Protein AF-K1XSP9-F1 (afdb_monomer)

Nearest PDB structures (foldseek):
  6fd2-assembly1_B  TM=7.790E-01  e=6.424E-18  Streptoalloteichus tenebrarius
  9ccb-assembly1_A  TM=8.073E-01  e=5.796E-17  Methanothermobacter marburgensis
  8pty-assembly1_C  TM=6.014E-01  e=4.364E-05  Homo sapiens
  4lda-assembly7_G  TM=7.892E-01  e=1.992E-02  Pseudomonas aeruginosa PAO1
  4lda-assembly8_H  TM=6.531E-01  e=6.438E-03  Pseudomonas aeruginosa PAO1

Mean predicted aligned error: 3.78 Å

Solvent-accessible surface area (backbone atoms only — not comparable to full-atom values): 19283 Å² total; per-residue (Å²): 131,73,54,30,38,39,34,37,40,63,58,49,41,74,81,69,30,67,92,40,84,63,40,74,62,55,57,55,34,65,68,60,50,72,62,35,39,33,46,20,42,31,45,75,72,54,37,47,77,45,64,47,61,30,34,72,40,90,63,35,67,62,52,48,54,54,47,48,70,73,68,57,45,50,30,37,40,37,45,24,41,72,95,30,37,69,56,50,32,54,52,32,43,53,50,38,75,76,40,69,80,41,44,30,32,34,21,42,66,33,30,30,73,40,43,67,58,49,45,72,77,34,58,40,42,31,26,38,34,32,60,46,42,62,44,51,38,44,38,73,75,78,42,91,52,47,86,41,50,24,31,35,34,66,55,94,96,37,84,46,65,23,81,42,71,83,67,73,81,73,60,51,70,78,53,56,73,56,49,64,83,63,50,71,60,83,66,20,42,63,39,74,89,71,39,94,42,70,25,46,41,66,43,71,56,44,42,28,40,77,73,70,35,73,87,62,88,46,69,56,52,36,52,63,67,36,59,42,49,62,68,55,48,52,51,52,49,54,51,45,45,72,76,58,39,36,19,43,35,31,57,15,70,37,63,32,77,46,53,68,58,42,44,51,46,24,52,52,34,47,76,69,64,58,88,45,43,32,30,43,71,46,15,33,51,44,89,46,68,53,56,67,52,41,40,42,34,37,73,34,31,32,46,45,44,35,32,62,65,35,55,86,28,63,69,36,30,55,66,41,42,61,81,71,52,64,67,39,43,54,51,40,53,49,34,35,51,76,41,71,36,46,79,43,76,45,72,58,85,88,49,66,90,57,51,84,92,49,110

Structure (mmCIF, N/CA/C/O backbone):
data_AF-K1XSP9-F1
#
_entry.id   AF-K1XSP9-F1
#
loop_
_atom_site.group_PDB
_atom_site.id
_atom_site.type_symbol
_atom_site.label_atom_id
_atom_site.label_alt_id
_atom_site.label_comp_id
_atom_site.label_asym_id
_atom_site.label_entity_id
_atom_site.label_seq_id
_atom_site.pdbx_PDB_ins_code
_atom_site.Cartn_x
_atom_site.Cartn_y
_atom_site.Cartn_z
_atom_site.occupancy
_atom_site.B_iso_or_equiv
_atom_site.auth_seq_id
_atom_site.auth_comp_id
_atom_site.auth_asym_id
_atom_site.auth_atom_id
_atom_site.pdbx_PDB_model_num
ATOM 1 N N . MET A 1 1 ? -27.662 -3.632 16.359 1.00 62.22 1 MET A N 1
ATOM 2 C CA . MET A 1 1 ? -27.395 -2.318 15.727 1.00 62.22 1 MET A CA 1
ATOM 3 C C . MET A 1 1 ? -26.195 -2.450 14.806 1.00 62.22 1 MET A C 1
ATOM 5 O O . MET A 1 1 ? -25.316 -3.248 15.104 1.00 62.22 1 MET A O 1
ATOM 9 N N . LYS A 1 2 ? -26.184 -1.714 13.690 1.00 89.81 2 LYS A N 1
ATOM 10 C CA . LYS A 1 2 ? -25.088 -1.707 12.712 1.00 89.81 2 LYS A CA 1
ATOM 11 C C . LYS A 1 2 ? -23.831 -1.108 13.360 1.00 89.81 2 LYS A C 1
ATOM 13 O O . LYS A 1 2 ? -23.914 0.026 13.825 1.00 89.81 2 LYS A O 1
ATOM 18 N N . LYS A 1 3 ? -22.713 -1.843 13.414 1.00 96.88 3 LYS A N 1
ATOM 19 C CA . LYS A 1 3 ? -21.450 -1.332 13.978 1.00 96.88 3 LYS A CA 1
ATOM 20 C C . LYS A 1 3 ? -20.949 -0.139 13.163 1.00 96.88 3 LYS A C 1
ATOM 22 O O . LYS A 1 3 ? -20.958 -0.198 11.931 1.00 96.88 3 LYS A O 1
ATOM 27 N N . LYS A 1 4 ? -20.546 0.936 13.839 1.00 98.50 4 LYS A N 1
ATOM 28 C CA . LYS A 1 4 ? -20.045 2.173 13.225 1.00 98.50 4 LYS A CA 1
ATOM 29 C C . LYS A 1 4 ? -18.523 2.234 13.310 1.00 98.50 4 LYS A C 1
ATOM 31 O O . LYS A 1 4 ? -17.969 2.189 14.406 1.00 98.50 4 LYS A O 1
ATOM 36 N N . ILE A 1 5 ? -17.854 2.331 12.167 1.00 98.56 5 ILE A N 1
ATOM 37 C CA . ILE A 1 5 ? -16.396 2.253 12.051 1.00 98.56 5 ILE A CA 1
ATOM 38 C C . ILE A 1 5 ? -15.872 3.538 11.419 1.00 98.56 5 ILE A C 1
ATOM 40 O O . ILE A 1 5 ? -16.306 3.915 10.330 1.00 98.56 5 ILE A O 1
ATOM 44 N N . LEU A 1 6 ? -14.935 4.202 12.088 1.00 98.69 6 LEU A N 1
ATOM 45 C CA . LEU A 1 6 ? -14.252 5.379 11.559 1.00 98.69 6 LEU A CA 1
ATOM 46 C C . LEU A 1 6 ? -12.798 5.021 11.230 1.00 98.69 6 LEU A C 1
ATOM 48 O O . LEU A 1 6 ? -12.057 4.569 12.096 1.00 98.69 6 LEU A O 1
ATOM 52 N N . LEU A 1 7 ? -12.383 5.212 9.981 1.00 98.62 7 LEU A N 1
ATOM 53 C CA . LEU A 1 7 ? -11.026 4.932 9.510 1.00 98.62 7 LEU A CA 1
ATOM 54 C C . LEU A 1 7 ? -10.254 6.238 9.336 1.00 98.62 7 LEU A C 1
ATOM 56 O O . LEU A 1 7 ? -10.698 7.129 8.612 1.00 98.62 7 LEU A O 1
ATOM 60 N N . LEU A 1 8 ? -9.096 6.352 9.979 1.00 97.44 8 LEU A N 1
ATOM 61 C CA . LEU A 1 8 ? -8.307 7.576 10.051 1.00 97.44 8 LEU A CA 1
ATOM 62 C C . LEU A 1 8 ? -6.969 7.423 9.335 1.00 97.44 8 LEU A C 1
ATOM 64 O O . LEU A 1 8 ? -6.167 6.541 9.655 1.00 97.44 8 LEU A O 1
ATOM 68 N N . ASN A 1 9 ? -6.703 8.342 8.408 1.00 94.62 9 ASN A N 1
ATOM 69 C CA . ASN A 1 9 ? -5.357 8.569 7.891 1.00 94.62 9 ASN A CA 1
ATOM 70 C C . ASN A 1 9 ? -4.717 9.723 8.665 1.00 94.62 9 ASN A C 1
ATOM 72 O O . ASN A 1 9 ? -5.297 10.809 8.714 1.00 94.62 9 ASN A O 1
ATOM 76 N N . THR A 1 10 ? -3.542 9.503 9.256 1.00 88.56 10 THR A N 1
ATOM 77 C CA . THR A 1 10 ? -2.836 10.514 10.059 1.00 88.56 10 THR A CA 1
ATOM 78 C C . THR A 1 10 ? -2.377 11.700 9.208 1.00 88.56 10 THR A C 1
ATOM 80 O O . THR A 1 10 ? -1.906 11.507 8.085 1.00 88.56 10 THR A O 1
ATOM 83 N N . ASN A 1 11 ? -2.437 12.919 9.754 1.00 82.38 11 ASN A N 1
ATOM 84 C CA . ASN A 1 11 ? -1.774 14.075 9.148 1.00 82.38 11 ASN A CA 1
ATOM 85 C C . ASN A 1 11 ? -0.252 13.902 9.267 1.00 82.38 11 ASN A C 1
ATOM 87 O O . ASN A 1 11 ? 0.258 13.687 10.357 1.00 82.38 11 ASN A O 1
ATOM 91 N N . TYR A 1 12 ? 0.480 14.007 8.168 1.00 75.88 12 TYR A N 1
ATOM 92 C CA . TYR A 1 12 ? 1.945 13.980 8.154 1.00 75.88 12 TYR A CA 1
ATOM 93 C C . TYR A 1 12 ? 2.545 15.189 7.449 1.00 75.88 12 TYR A C 1
ATOM 95 O O . TYR A 1 12 ? 3.707 15.522 7.670 1.00 75.88 12 TYR A O 1
ATOM 103 N N . TYR A 1 13 ? 1.772 15.821 6.570 1.00 72.50 13 TYR A N 1
ATOM 104 C CA . TYR A 1 13 ? 2.305 16.797 5.641 1.00 72.50 13 TYR A CA 1
ATOM 105 C C . TYR A 1 13 ? 2.823 18.049 6.339 1.00 72.50 13 TYR A C 1
ATOM 107 O O . TYR A 1 13 ? 3.896 18.544 5.986 1.00 72.50 13 TYR A O 1
ATOM 115 N N . ASP A 1 14 ? 2.089 18.516 7.350 1.00 71.06 14 ASP A N 1
ATOM 116 C CA . ASP A 1 14 ? 2.388 19.793 7.983 1.00 71.06 14 ASP A CA 1
ATOM 117 C C . ASP A 1 14 ? 3.743 19.772 8.705 1.00 71.06 14 ASP A C 1
ATOM 119 O O . ASP A 1 14 ? 4.487 20.751 8.651 1.00 71.06 14 ASP A O 1
ATOM 123 N N . ASP A 1 15 ? 4.110 18.628 9.275 1.00 69.69 15 ASP A N 1
ATOM 124 C CA . ASP A 1 15 ? 5.341 18.470 10.052 1.00 69.69 15 ASP A CA 1
ATOM 125 C C . ASP A 1 15 ? 6.550 18.171 9.170 1.00 69.69 15 ASP A C 1
ATOM 127 O O . ASP A 1 15 ? 7.655 18.632 9.444 1.00 69.69 15 ASP A O 1
ATOM 131 N N . ILE A 1 16 ? 6.353 17.369 8.120 1.00 70.31 16 ILE A N 1
ATOM 132 C CA . ILE A 1 16 ? 7.462 16.834 7.326 1.00 70.31 16 ILE A CA 1
ATOM 133 C C . ILE A 1 16 ? 7.808 17.776 6.170 1.00 70.31 16 ILE A C 1
ATOM 135 O O . ILE A 1 16 ? 8.980 17.975 5.850 1.00 70.31 16 ILE A O 1
ATOM 139 N N . PHE A 1 17 ? 6.799 18.361 5.519 1.00 75.94 17 PHE A N 1
ATOM 140 C CA . PHE A 1 17 ? 6.993 19.018 4.227 1.00 75.94 17 PHE A CA 1
ATOM 141 C C . PHE A 1 17 ? 6.802 20.529 4.257 1.00 75.94 17 PHE A C 1
ATOM 143 O O . PHE A 1 17 ? 7.391 21.199 3.413 1.00 75.94 17 PHE A O 1
ATOM 150 N N . THR A 1 18 ? 6.078 21.110 5.218 1.00 73.12 18 THR A N 1
ATOM 151 C CA . THR A 1 18 ? 5.804 22.564 5.221 1.00 73.12 18 THR A CA 1
ATOM 152 C C . THR A 1 18 ? 7.069 23.413 5.153 1.00 73.12 18 THR A C 1
ATOM 154 O O . THR A 1 18 ? 7.116 24.383 4.392 1.00 73.12 18 THR A O 1
ATOM 157 N N . ALA A 1 19 ? 8.111 23.028 5.892 1.00 75.62 19 ALA A N 1
ATOM 158 C CA . ALA A 1 19 ? 9.398 23.724 5.912 1.00 75.62 19 ALA A CA 1
ATOM 159 C C . ALA A 1 19 ? 10.334 23.339 4.745 1.00 75.62 19 ALA A C 1
ATOM 161 O O . ALA A 1 19 ? 11.372 23.970 4.553 1.00 75.62 19 ALA A O 1
ATOM 162 N N . SER A 1 20 ? 9.984 22.323 3.951 1.00 79.19 20 SER A N 1
ATOM 163 C CA . SER A 1 20 ? 10.838 21.771 2.897 1.00 79.19 20 SER A CA 1
ATOM 164 C C . SER A 1 20 ? 10.539 22.375 1.525 1.00 79.19 20 SER A C 1
ATOM 166 O O . SER A 1 20 ? 9.386 22.564 1.138 1.00 79.19 20 SER A O 1
ATOM 168 N N . LYS A 1 21 ? 11.585 22.598 0.719 1.00 78.69 21 LYS A N 1
ATOM 169 C CA . LYS A 1 21 ? 11.436 22.970 -0.701 1.00 78.69 21 LYS A CA 1
ATOM 170 C C . LYS A 1 21 ? 10.803 21.849 -1.537 1.00 78.69 21 LYS A C 1
ATOM 172 O O . LYS A 1 21 ? 10.192 22.133 -2.563 1.00 78.69 21 LYS A O 1
ATOM 177 N N . VAL A 1 22 ? 10.880 20.597 -1.075 1.00 77.75 22 VAL A N 1
ATOM 178 C CA . VAL A 1 22 ? 10.319 19.423 -1.769 1.00 77.75 22 VAL A CA 1
ATOM 179 C C . VAL A 1 22 ? 8.782 19.418 -1.740 1.00 77.75 22 VAL A C 1
ATOM 181 O O . VAL A 1 22 ? 8.152 18.733 -2.542 1.00 77.75 22 VAL A O 1
ATOM 184 N N . ARG A 1 23 ? 8.147 20.260 -0.908 1.00 75.75 23 ARG A N 1
ATOM 185 C CA . ARG A 1 23 ? 6.681 20.423 -0.845 1.00 75.75 23 ARG A CA 1
ATOM 186 C C . ARG A 1 23 ? 6.021 20.728 -2.193 1.00 75.75 23 ARG A C 1
ATOM 188 O O . ARG A 1 23 ? 4.854 20.428 -2.381 1.00 75.75 23 ARG A O 1
ATOM 195 N N . ALA A 1 24 ? 6.759 21.303 -3.146 1.00 72.06 24 ALA A N 1
ATOM 196 C CA . ALA A 1 24 ? 6.251 21.566 -4.493 1.00 72.06 24 ALA A CA 1
ATOM 197 C C . ALA A 1 24 ? 5.948 20.283 -5.298 1.00 72.06 24 ALA A C 1
ATOM 199 O O . ALA A 1 24 ? 5.147 20.322 -6.228 1.00 72.06 24 ALA A O 1
ATOM 200 N N . ALA A 1 25 ? 6.572 19.156 -4.942 1.00 71.50 25 ALA A N 1
ATOM 201 C CA . ALA A 1 25 ? 6.427 17.872 -5.630 1.00 71.50 25 ALA A CA 1
ATOM 202 C C . ALA A 1 25 ? 5.609 16.836 -4.843 1.00 71.50 25 ALA A C 1
ATOM 204 O O . ALA A 1 25 ? 5.305 15.758 -5.357 1.00 71.50 25 ALA A O 1
ATOM 205 N N . ILE A 1 26 ? 5.225 17.153 -3.606 1.00 74.75 26 ILE A N 1
ATOM 206 C CA . ILE A 1 26 ? 4.553 16.224 -2.699 1.00 74.75 26 ILE A CA 1
ATOM 207 C C . ILE A 1 26 ? 3.154 16.751 -2.420 1.00 74.75 26 ILE A C 1
ATOM 209 O O . ILE A 1 26 ? 2.991 17.888 -1.995 1.00 74.75 26 ILE A O 1
ATOM 213 N N . SER A 1 27 ? 2.136 15.920 -2.640 1.00 77.75 27 SER A N 1
ATOM 214 C CA . SER A 1 27 ? 0.768 16.251 -2.243 1.00 77.75 27 SER A CA 1
ATOM 215 C C . SER A 1 27 ? 0.451 15.688 -0.863 1.00 77.75 27 SER A C 1
ATOM 217 O O . SER A 1 27 ? 0.774 14.538 -0.547 1.00 77.75 27 SER A O 1
ATOM 219 N N . ASN A 1 28 ? -0.267 16.472 -0.065 1.00 75.31 28 ASN A N 1
ATOM 220 C CA . ASN A 1 28 ? -0.967 15.970 1.112 1.00 75.31 28 ASN A CA 1
ATOM 221 C C . ASN A 1 28 ? -2.242 15.184 0.742 1.00 75.31 28 ASN A C 1
ATOM 223 O O . ASN A 1 28 ? -2.770 14.416 1.548 1.00 75.31 28 ASN A O 1
ATOM 227 N N . ALA A 1 29 ? -2.717 15.314 -0.493 1.00 83.38 29 ALA A N 1
ATOM 228 C CA . ALA A 1 29 ? -3.971 14.748 -0.959 1.00 83.38 29 ALA A CA 1
ATOM 229 C C . ALA A 1 29 ? -3.798 13.429 -1.718 1.00 83.38 29 ALA A C 1
ATOM 231 O O . ALA A 1 29 ? -4.273 13.247 -2.840 1.00 83.38 29 ALA A O 1
ATOM 232 N N . THR A 1 30 ? -3.123 12.479 -1.077 1.00 86.38 30 THR A N 1
ATOM 233 C CA . THR A 1 30 ? -2.998 11.109 -1.583 1.00 86.38 30 THR A CA 1
ATOM 234 C C . THR A 1 30 ? -4.157 10.241 -1.073 1.00 86.38 30 THR A C 1
ATOM 236 O O . THR A 1 30 ? -4.417 10.260 0.134 1.00 86.38 30 THR A O 1
ATOM 239 N N . PRO A 1 31 ? -4.867 9.486 -1.942 1.00 91.62 31 PRO A N 1
ATOM 240 C CA . PRO A 1 31 ? -5.904 8.559 -1.496 1.00 91.62 31 PRO A CA 1
ATOM 241 C C . PRO A 1 31 ? -5.331 7.515 -0.529 1.00 91.62 31 PRO A C 1
ATOM 243 O O . PRO A 1 31 ? -4.352 6.853 -0.883 1.00 91.62 31 PRO A O 1
ATOM 246 N N . PRO A 1 32 ? -5.912 7.323 0.671 1.00 94.19 32 PRO A N 1
ATOM 247 C CA . PRO A 1 32 ? -5.400 6.353 1.633 1.00 94.19 32 PRO A CA 1
ATOM 248 C C . PRO A 1 32 ? -5.815 4.928 1.231 1.00 94.19 32 PRO A C 1
ATOM 250 O O . PRO A 1 32 ? -6.694 4.347 1.863 1.00 94.19 32 PRO A O 1
ATOM 253 N N . LEU A 1 33 ? -5.207 4.371 0.169 1.00 95.62 33 LEU A N 1
ATOM 254 C CA . LEU A 1 33 ? -5.645 3.108 -0.451 1.00 95.62 33 LEU A CA 1
ATOM 255 C C . LEU A 1 33 ? -5.833 1.989 0.573 1.00 95.62 33 LEU A C 1
ATOM 257 O O . LEU A 1 33 ? -6.873 1.353 0.548 1.00 95.62 33 LEU A O 1
ATOM 261 N N . GLY A 1 34 ? -4.901 1.803 1.513 1.00 95.56 34 GLY A N 1
ATOM 262 C CA . GLY A 1 34 ? -5.041 0.779 2.553 1.00 95.56 34 GLY A CA 1
ATOM 263 C C . GLY A 1 34 ? -6.350 0.897 3.345 1.00 95.56 34 GLY A C 1
ATOM 264 O O . GLY A 1 34 ? -7.043 -0.097 3.527 1.00 95.56 34 GLY A O 1
ATOM 265 N N . LEU A 1 35 ? -6.749 2.113 3.743 1.00 97.50 35 LEU A N 1
ATOM 266 C CA . LEU A 1 35 ? -8.020 2.342 4.445 1.00 97.50 35 LEU A CA 1
ATOM 267 C C . LEU A 1 35 ? -9.233 2.132 3.537 1.00 97.50 35 LEU A C 1
ATOM 269 O O . LEU A 1 35 ? -10.260 1.629 3.984 1.00 97.50 35 LEU A O 1
ATOM 273 N N . ILE A 1 36 ? -9.120 2.521 2.265 1.00 97.69 36 ILE A N 1
ATOM 274 C CA . ILE A 1 36 ? -10.184 2.301 1.284 1.00 97.69 36 ILE A CA 1
ATOM 275 C C . ILE A 1 36 ? -10.369 0.793 1.096 1.00 97.69 36 ILE A C 1
ATOM 277 O O . ILE A 1 36 ? -11.482 0.309 1.244 1.00 97.69 36 ILE A O 1
ATOM 281 N N . THR A 1 37 ? -9.301 0.029 0.865 1.00 97.25 37 THR A N 1
ATOM 282 C CA . THR A 1 37 ? -9.368 -1.422 0.650 1.00 97.25 37 THR A CA 1
ATOM 283 C C . THR A 1 37 ? -9.985 -2.152 1.846 1.00 97.25 37 THR A C 1
ATOM 285 O O . THR A 1 37 ? -10.932 -2.914 1.651 1.00 97.25 37 THR A O 1
ATOM 288 N N . ILE A 1 38 ? -9.561 -1.867 3.087 1.00 97.50 38 ILE A N 1
ATOM 289 C CA . ILE A 1 38 ? -10.148 -2.522 4.275 1.00 97.50 38 ILE A CA 1
ATOM 290 C C . ILE A 1 38 ? -11.611 -2.120 4.525 1.00 97.50 38 ILE A C 1
ATOM 292 O O . ILE A 1 38 ? -12.343 -2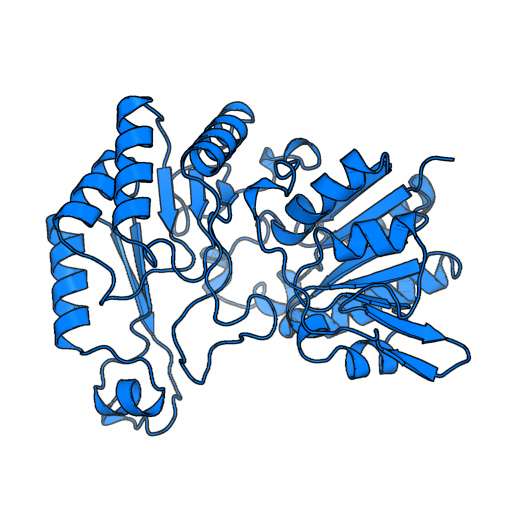.860 5.180 1.00 97.50 38 ILE A O 1
ATOM 296 N N . ALA A 1 39 ? -12.076 -0.982 3.998 1.00 98.25 39 ALA A N 1
ATOM 297 C CA . ALA A 1 39 ? -13.478 -0.589 4.115 1.00 98.25 39 ALA A CA 1
ATOM 298 C C . ALA A 1 39 ? -14.417 -1.517 3.325 1.00 98.25 39 ALA A C 1
ATOM 300 O O . ALA A 1 39 ? -15.560 -1.704 3.737 1.00 98.25 39 ALA A O 1
ATOM 301 N N . GLY A 1 40 ? -13.953 -2.135 2.231 1.00 97.38 40 GLY A N 1
ATOM 302 C CA . GLY A 1 40 ? -14.755 -3.052 1.412 1.00 97.38 40 GLY A CA 1
ATOM 303 C C . GLY A 1 40 ? -15.319 -4.237 2.214 1.00 97.38 40 GLY A C 1
ATOM 304 O O . GLY A 1 40 ? -16.540 -4.348 2.345 1.00 97.38 40 GLY A O 1
ATOM 305 N N . PRO A 1 41 ? -14.465 -5.081 2.825 1.00 97.81 41 PRO A N 1
ATOM 306 C CA . PRO A 1 41 ? -14.904 -6.184 3.684 1.00 97.81 41 PRO A CA 1
ATOM 307 C C . PRO A 1 41 ? -15.785 -5.748 4.867 1.00 97.81 41 PRO A C 1
ATOM 309 O O . PRO A 1 41 ? -16.683 -6.483 5.283 1.00 97.81 41 PRO A O 1
ATOM 312 N N . LEU A 1 42 ? -15.562 -4.549 5.418 1.00 97.94 42 LEU A N 1
ATOM 313 C CA . LEU A 1 42 ? -16.396 -3.996 6.491 1.00 97.94 42 LEU A CA 1
ATOM 314 C C . LEU A 1 42 ? -17.810 -3.651 5.999 1.00 97.94 42 LEU A C 1
ATOM 316 O O . LEU A 1 42 ? -18.787 -3.933 6.697 1.00 97.94 42 LEU A O 1
ATOM 320 N N . LEU A 1 43 ? -17.941 -3.080 4.798 1.00 97.75 43 LEU A N 1
ATOM 321 C CA . LEU A 1 43 ? -19.241 -2.814 4.177 1.00 97.75 43 LEU A CA 1
ATOM 322 C C . LEU A 1 43 ? -20.005 -4.113 3.885 1.00 97.75 43 LEU A C 1
ATOM 324 O O . LEU A 1 43 ? -21.201 -4.174 4.168 1.00 97.75 43 LEU A O 1
ATOM 328 N N . GLU A 1 44 ? -19.331 -5.159 3.395 1.00 96.19 44 GLU A N 1
ATOM 329 C CA . GLU A 1 44 ? -19.941 -6.484 3.179 1.00 96.19 44 GLU A CA 1
ATOM 330 C C . GLU A 1 44 ? -20.410 -7.144 4.476 1.00 96.19 44 GLU A C 1
ATOM 332 O O . GLU A 1 44 ? -21.453 -7.794 4.503 1.00 96.19 44 GLU A O 1
ATOM 337 N N . ALA A 1 45 ? -19.690 -6.929 5.581 1.00 96.00 45 ALA A N 1
ATOM 338 C CA . ALA A 1 45 ? -20.135 -7.335 6.914 1.00 96.00 45 ALA A CA 1
ATOM 339 C C . ALA A 1 45 ? -21.326 -6.509 7.432 1.00 96.00 45 ALA A C 1
ATOM 341 O O . ALA A 1 45 ? -21.763 -6.687 8.569 1.00 96.00 45 ALA A O 1
ATOM 342 N N . GLY A 1 46 ? -21.838 -5.578 6.626 1.00 96.88 46 GLY A N 1
ATOM 343 C CA . GLY A 1 46 ? -22.925 -4.704 6.999 1.00 96.88 46 GLY A CA 1
ATOM 344 C C . GLY A 1 46 ? -22.505 -3.699 8.061 1.00 96.88 46 GLY A C 1
ATOM 345 O O . GLY A 1 46 ? -23.339 -3.358 8.883 1.00 96.88 46 GLY A O 1
ATOM 346 N N . CYS A 1 47 ? -21.266 -3.198 8.075 1.00 98.00 47 CYS A N 1
ATOM 347 C CA . CYS A 1 47 ? -20.863 -2.087 8.948 1.00 98.00 47 CYS A CA 1
ATOM 348 C C . CYS A 1 47 ? -21.199 -0.724 8.325 1.00 98.00 47 CYS A C 1
ATOM 350 O O . CYS A 1 47 ? -21.382 -0.596 7.112 1.00 98.00 47 CYS A O 1
ATOM 352 N N . ASN A 1 48 ? -21.353 0.308 9.158 1.00 98.19 48 ASN A N 1
ATOM 353 C CA . ASN A 1 48 ? -21.427 1.698 8.709 1.00 98.19 48 ASN A CA 1
ATOM 354 C C . ASN A 1 48 ? -20.018 2.284 8.786 1.00 98.19 48 ASN A C 1
ATOM 356 O O . ASN A 1 48 ? -19.475 2.368 9.884 1.00 98.19 48 ASN A O 1
ATOM 360 N N . VAL A 1 49 ? -19.421 2.624 7.647 1.00 98.44 49 VAL A N 1
ATOM 361 C CA . VAL A 1 49 ? -17.991 2.938 7.556 1.00 98.44 49 VAL A CA 1
ATOM 362 C C . VAL A 1 49 ? -17.802 4.346 7.017 1.00 98.44 49 VAL A C 1
ATOM 364 O O . VAL A 1 49 ? -18.376 4.696 5.989 1.00 98.44 49 VAL A O 1
ATOM 367 N N . GLU A 1 50 ? -16.952 5.124 7.679 1.00 98.25 50 GLU A N 1
ATOM 368 C CA . GLU A 1 50 ? -16.489 6.422 7.194 1.00 98.25 50 GLU A CA 1
ATOM 369 C C . GLU A 1 50 ? -14.964 6.474 7.159 1.00 98.25 50 GLU A C 1
ATOM 371 O O . GLU A 1 50 ? -14.292 5.908 8.022 1.00 98.25 50 GLU A O 1
ATOM 376 N N . ILE A 1 51 ? -14.416 7.179 6.169 1.00 98.00 51 ILE A N 1
ATOM 377 C CA . ILE A 1 51 ? -12.979 7.425 6.044 1.00 98.00 51 ILE A CA 1
ATOM 378 C C . ILE A 1 51 ? -12.739 8.918 6.240 1.00 98.00 51 ILE A C 1
ATOM 380 O O . ILE A 1 51 ? -13.240 9.742 5.477 1.00 98.00 51 ILE A O 1
ATOM 384 N N . LEU A 1 52 ? -11.934 9.265 7.239 1.00 96.19 52 LEU A N 1
ATOM 385 C CA . LEU A 1 52 ? -11.509 10.632 7.499 1.00 96.19 52 LEU A CA 1
ATOM 386 C C . LEU A 1 52 ? -10.005 10.753 7.252 1.00 96.19 52 LEU A C 1
ATOM 388 O O . LEU A 1 52 ? -9.167 10.273 8.018 1.00 96.19 52 LEU A O 1
ATOM 392 N N . ASN A 1 53 ? -9.660 11.419 6.152 1.00 94.56 53 ASN A N 1
ATOM 393 C CA . ASN A 1 53 ? -8.277 11.721 5.824 1.00 94.56 53 ASN A CA 1
ATOM 394 C C . ASN A 1 53 ? -7.847 13.023 6.509 1.00 94.56 53 ASN A C 1
ATOM 396 O O . ASN A 1 53 ? -8.119 14.108 6.004 1.00 94.56 53 ASN A O 1
ATOM 400 N N . LEU A 1 54 ? -7.164 12.929 7.651 1.00 92.88 54 LEU A N 1
ATOM 401 C CA . LEU A 1 54 ? -6.739 14.107 8.415 1.00 92.88 54 LEU A CA 1
ATOM 402 C C . LEU A 1 54 ? -5.609 14.885 7.724 1.00 92.88 54 LEU A C 1
ATOM 404 O O . LEU A 1 54 ? -5.385 16.048 8.040 1.00 92.88 54 LEU A O 1
ATOM 408 N N . ASN A 1 55 ? -4.925 14.281 6.749 1.00 89.06 55 ASN A N 1
ATOM 409 C CA . ASN A 1 55 ? -3.815 14.913 6.034 1.00 89.06 55 ASN A CA 1
ATOM 410 C C . ASN A 1 55 ? -4.241 16.055 5.096 1.00 89.06 55 ASN A C 1
ATOM 412 O O . ASN A 1 55 ? -3.422 16.886 4.718 1.00 89.06 55 ASN A O 1
ATOM 416 N N . ILE A 1 56 ? -5.520 16.099 4.719 1.00 88.94 56 ILE A N 1
ATOM 417 C CA . ILE A 1 56 ? -6.104 17.154 3.873 1.00 88.94 56 ILE A CA 1
ATOM 418 C C . ILE A 1 56 ? -6.984 18.125 4.669 1.00 88.94 56 ILE A C 1
ATOM 420 O O . ILE A 1 56 ? -7.657 18.978 4.092 1.00 88.94 56 ILE A O 1
ATOM 424 N N . VAL A 1 57 ? -6.989 18.003 5.998 1.00 88.75 57 VAL A N 1
ATOM 425 C CA . VAL A 1 57 ? -7.784 18.833 6.902 1.00 88.75 57 VAL A CA 1
ATOM 426 C C . VAL A 1 57 ? -6.856 19.776 7.658 1.00 88.75 57 VAL A C 1
ATOM 428 O O . VAL A 1 57 ? -5.916 19.334 8.306 1.00 88.75 57 VAL A O 1
ATOM 431 N N . LYS A 1 58 ? -7.150 21.080 7.609 1.00 84.31 58 LYS A N 1
ATOM 432 C CA . LYS A 1 58 ? -6.340 22.113 8.273 1.00 84.31 58 LYS A CA 1
ATOM 433 C C . LYS A 1 58 ? -6.401 22.018 9.803 1.00 84.31 58 LYS A C 1
ATOM 435 O O . LYS A 1 58 ? -5.374 21.896 10.452 1.00 84.31 58 LYS A O 1
ATOM 440 N N . ASP A 1 59 ? -7.603 22.075 10.377 1.00 90.81 59 ASP A N 1
ATOM 441 C CA . ASP A 1 59 ? -7.823 21.902 11.821 1.00 90.81 59 ASP A CA 1
ATOM 442 C C . ASP A 1 59 ? -8.280 20.465 12.099 1.00 90.81 59 ASP A C 1
ATOM 444 O O . ASP A 1 59 ? -9.461 20.169 12.309 1.00 90.81 59 ASP A O 1
ATOM 448 N N . TYR A 1 60 ? -7.333 19.539 11.955 1.00 91.81 60 TYR A N 1
ATOM 449 C CA . TYR A 1 60 ? -7.623 18.110 11.941 1.00 91.81 60 TYR A CA 1
ATOM 450 C C . TYR A 1 60 ? -8.070 17.574 13.307 1.00 91.81 60 TYR A C 1
ATOM 452 O O . TYR A 1 60 ? -8.926 16.690 13.349 1.00 91.81 60 TYR A O 1
ATOM 460 N N . ILE A 1 61 ? -7.569 18.138 14.413 1.00 93.94 61 ILE A N 1
ATOM 461 C CA . ILE A 1 61 ? -7.998 17.767 15.770 1.00 93.94 61 ILE A CA 1
ATOM 462 C C . ILE A 1 61 ? -9.448 18.177 15.999 1.00 93.94 61 ILE A C 1
ATOM 464 O O . ILE A 1 61 ? -10.269 17.337 16.371 1.00 93.94 61 ILE A O 1
ATOM 468 N N . LYS A 1 62 ? -9.806 19.436 15.713 1.00 95.56 62 LYS A N 1
ATOM 469 C CA . LYS A 1 62 ? -11.195 19.887 15.839 1.00 95.56 62 LYS A CA 1
ATOM 470 C C . LYS A 1 62 ? -12.126 19.041 14.976 1.00 95.56 62 LYS A C 1
ATOM 472 O O . LYS A 1 62 ? -13.156 18.577 15.464 1.00 95.56 62 LYS A O 1
ATOM 477 N N . LYS A 1 63 ? -11.734 18.778 13.725 1.00 96.00 63 LYS A N 1
ATOM 478 C CA . LYS A 1 63 ? -12.530 17.962 12.804 1.00 96.00 63 LYS A CA 1
ATOM 479 C C . LYS A 1 63 ? -12.728 16.533 13.307 1.00 96.00 63 LYS A C 1
ATOM 481 O O . LYS A 1 63 ? -13.826 15.995 13.173 1.00 96.00 63 LYS A O 1
ATOM 486 N N . LEU A 1 64 ? -11.691 15.924 13.886 1.00 96.94 64 LEU A N 1
ATOM 487 C CA . LEU A 1 64 ? -11.790 14.606 14.505 1.00 96.94 64 LEU A CA 1
ATOM 488 C C . LEU A 1 64 ? -12.790 14.623 15.667 1.00 96.94 64 LEU A C 1
ATOM 490 O O . LEU A 1 64 ? -13.689 13.789 15.697 1.00 96.94 64 LEU A O 1
ATOM 494 N N . ILE A 1 65 ? -12.678 15.587 16.585 1.00 97.56 65 ILE A N 1
ATOM 495 C CA . ILE A 1 65 ? -13.568 15.699 17.753 1.00 97.56 65 ILE A CA 1
ATOM 496 C C . ILE A 1 65 ? -15.029 15.867 17.322 1.00 97.56 65 ILE A C 1
ATOM 498 O O . ILE A 1 65 ? -15.908 15.184 17.853 1.00 97.56 65 ILE A O 1
ATOM 502 N N . GLU A 1 66 ? -15.297 16.756 16.363 1.00 97.56 66 GLU A N 1
ATOM 503 C CA . GLU A 1 66 ? -16.634 16.948 15.786 1.00 97.56 66 GLU A CA 1
ATOM 504 C C . GLU A 1 66 ? -17.177 15.630 15.234 1.00 97.56 66 GLU A C 1
ATOM 506 O O . GLU A 1 66 ? -18.278 15.203 15.591 1.00 97.56 66 GLU A O 1
ATOM 511 N N . ARG A 1 67 ? -16.370 14.925 14.433 1.00 97.62 67 ARG A N 1
ATOM 512 C CA . ARG A 1 67 ? -16.811 13.679 13.813 1.00 97.62 67 ARG A CA 1
ATOM 513 C C . ARG A 1 67 ? -17.033 12.555 14.818 1.00 97.62 67 ARG A C 1
ATOM 515 O O . ARG A 1 67 ? -18.004 11.820 14.675 1.00 97.62 67 ARG A O 1
ATOM 522 N N . LEU A 1 68 ? -16.205 12.437 15.856 1.00 98.19 68 LEU A N 1
ATOM 523 C CA . LEU A 1 68 ? -16.408 11.458 16.930 1.00 98.19 68 LEU A CA 1
ATOM 524 C C . LEU A 1 68 ? -17.736 11.692 17.662 1.00 98.19 68 LEU A C 1
ATOM 526 O O . LEU A 1 68 ? -18.458 10.732 17.931 1.00 98.19 68 LEU A O 1
ATOM 530 N N . LYS A 1 69 ? -18.086 12.956 17.938 1.00 97.19 69 LYS A N 1
ATOM 531 C CA . LYS A 1 69 ? -19.342 13.324 18.614 1.00 97.19 69 LYS A CA 1
ATOM 532 C C . LYS A 1 69 ? -20.575 13.061 17.752 1.00 97.19 69 LYS A C 1
ATOM 534 O O . LYS A 1 69 ? -21.578 12.583 18.271 1.00 97.19 69 LYS A O 1
ATOM 539 N N . GLU A 1 70 ? -20.501 13.364 16.459 1.00 97.75 70 GLU A N 1
ATOM 540 C CA . GLU A 1 70 ? -21.616 13.185 15.523 1.00 97.75 70 GLU A CA 1
ATOM 541 C C . GLU A 1 70 ? -21.809 11.723 15.105 1.00 97.75 70 GLU A C 1
ATOM 543 O O . GLU A 1 70 ? -22.928 11.212 15.090 1.00 97.75 70 GLU A O 1
ATOM 548 N N . PHE A 1 71 ? -20.723 11.043 14.732 1.00 98.12 71 PHE A N 1
ATOM 549 C CA . PHE A 1 71 ? -20.788 9.679 14.218 1.00 98.12 71 PHE A CA 1
ATOM 550 C C . PHE A 1 71 ? -20.978 8.663 15.339 1.00 98.12 71 PHE A C 1
ATOM 552 O O . PHE A 1 71 ? -21.734 7.706 15.159 1.00 98.12 71 PHE A O 1
ATOM 559 N N . GLN A 1 72 ? -20.338 8.891 16.493 1.00 97.81 72 GLN A N 1
ATOM 560 C CA . GLN A 1 72 ? -20.285 7.973 17.634 1.00 97.81 72 GLN A CA 1
ATOM 561 C C . GLN A 1 72 ? -19.836 6.561 17.209 1.00 97.81 72 GLN A C 1
ATOM 563 O O . GLN A 1 72 ? -20.645 5.630 17.248 1.00 97.81 72 GLN A O 1
ATOM 568 N N . PRO A 1 73 ? -18.587 6.394 16.726 1.00 98.50 73 PRO A N 1
ATOM 569 C CA . PRO A 1 73 ? -18.099 5.094 16.277 1.00 98.50 73 PRO A CA 1
ATOM 570 C C . PRO A 1 73 ? -17.989 4.091 17.432 1.00 98.50 73 PRO A C 1
ATOM 572 O O . PRO A 1 73 ? -17.636 4.457 18.548 1.00 98.50 73 PRO A O 1
ATOM 575 N N . ASP A 1 74 ? -18.229 2.815 17.134 1.00 98.44 74 ASP A N 1
ATOM 576 C CA . ASP A 1 74 ? -17.869 1.692 18.004 1.00 98.44 74 ASP A CA 1
ATOM 577 C C . ASP A 1 74 ? -16.356 1.411 17.928 1.00 98.44 74 ASP A C 1
ATOM 579 O O . ASP A 1 74 ? -15.730 1.060 18.928 1.00 98.44 74 ASP A O 1
ATOM 583 N N . PHE A 1 75 ? -15.772 1.565 16.732 1.00 98.62 75 PHE A N 1
ATOM 584 C CA . PHE A 1 75 ? -14.352 1.325 16.477 1.00 98.62 75 PHE A CA 1
ATOM 585 C C . PHE A 1 75 ? -13.723 2.456 15.669 1.00 98.62 75 PHE A C 1
ATOM 587 O O . PHE A 1 75 ? -14.338 2.996 14.742 1.00 98.62 75 PHE A O 1
ATOM 594 N N . VAL A 1 76 ? -12.459 2.745 15.966 1.00 98.81 76 VAL A N 1
ATOM 595 C CA . VAL A 1 76 ? -11.623 3.652 15.180 1.00 98.81 76 VAL A CA 1
ATOM 596 C C . VAL A 1 76 ? -10.374 2.915 14.708 1.00 98.81 76 VAL A C 1
ATOM 598 O O . VAL A 1 76 ? -9.584 2.455 15.525 1.00 98.81 76 VAL A O 1
ATOM 601 N N . GLY A 1 77 ? -10.189 2.801 13.394 1.00 98.56 77 GLY A N 1
ATOM 602 C CA . GLY A 1 77 ? -8.977 2.246 12.789 1.00 98.56 77 GLY A CA 1
ATOM 603 C C . GLY A 1 77 ? -8.013 3.358 12.386 1.00 98.56 77 GLY A C 1
ATOM 604 O O . GLY A 1 77 ? -8.421 4.266 11.667 1.00 98.56 77 GLY A O 1
ATOM 605 N N . ILE A 1 78 ? -6.749 3.303 12.803 1.00 98.50 78 ILE A N 1
ATOM 606 C CA . ILE A 1 78 ? -5.729 4.311 12.476 1.00 98.50 78 ILE A CA 1
ATOM 607 C C . ILE A 1 78 ? -4.574 3.642 11.734 1.00 98.50 78 ILE A C 1
ATOM 609 O O . ILE A 1 78 ? -3.955 2.712 12.249 1.00 98.50 78 ILE A O 1
ATOM 613 N N . THR A 1 79 ? -4.263 4.125 10.529 1.00 97.00 79 THR A N 1
ATOM 614 C CA . THR A 1 79 ? -3.058 3.693 9.806 1.00 97.00 79 THR A CA 1
ATOM 615 C C . THR A 1 79 ? -1.877 4.598 10.135 1.00 97.00 79 THR A C 1
ATOM 617 O O . THR A 1 79 ? -2.026 5.820 10.149 1.00 97.00 79 THR A O 1
ATOM 620 N N . ALA A 1 80 ? -0.693 4.020 10.348 1.00 95.44 80 ALA A N 1
ATOM 621 C CA . ALA A 1 80 ? 0.518 4.786 10.624 1.00 95.44 80 ALA A CA 1
ATOM 622 C C . ALA A 1 80 ? 1.769 4.218 9.939 1.00 95.44 80 ALA A C 1
ATOM 624 O O . ALA A 1 80 ? 1.977 3.008 9.826 1.00 95.44 80 ALA A O 1
ATOM 625 N N . THR A 1 81 ? 2.637 5.133 9.516 1.00 93.81 81 THR A N 1
ATOM 626 C CA . THR A 1 81 ? 4.020 4.855 9.107 1.00 93.81 81 THR A CA 1
ATOM 627 C C . THR A 1 81 ? 4.962 5.330 10.209 1.00 93.81 81 THR A C 1
ATOM 629 O O . THR A 1 81 ? 4.530 6.034 11.120 1.00 93.81 81 THR A O 1
ATOM 632 N N . THR A 1 82 ? 6.251 4.985 10.145 1.00 93.88 82 THR A N 1
ATOM 633 C CA . THR A 1 82 ? 7.200 5.382 11.201 1.00 93.88 82 THR A CA 1
ATOM 634 C C . THR A 1 82 ? 7.250 6.896 11.427 1.00 93.88 82 THR A C 1
ATOM 636 O O . THR A 1 82 ? 7.170 7.309 12.580 1.00 93.88 82 THR A O 1
ATOM 639 N N . PRO A 1 83 ? 7.262 7.754 10.386 1.00 91.19 83 PRO A N 1
ATOM 640 C CA . PRO A 1 83 ? 7.207 9.203 10.591 1.00 91.19 83 PRO A CA 1
ATOM 641 C C . PRO A 1 83 ? 5.914 9.714 11.243 1.00 91.19 83 PRO A C 1
ATOM 643 O O . PRO A 1 83 ? 5.892 10.830 11.749 1.00 91.19 83 PRO A O 1
ATOM 646 N N . THR A 1 84 ? 4.828 8.934 11.221 1.00 92.12 84 THR A N 1
ATOM 647 C CA . THR A 1 84 ? 3.500 9.372 11.683 1.00 92.12 84 THR A CA 1
ATOM 648 C C . THR A 1 84 ? 3.031 8.672 12.952 1.00 92.12 84 THR A C 1
ATOM 650 O O . THR A 1 84 ? 1.939 8.964 13.437 1.00 92.12 84 THR A O 1
ATOM 653 N N . ILE A 1 85 ? 3.843 7.777 13.521 1.00 95.62 85 ILE A N 1
ATOM 654 C CA . ILE A 1 85 ? 3.412 6.939 14.640 1.00 95.62 85 ILE A CA 1
ATOM 655 C C . ILE A 1 85 ? 3.116 7.744 15.909 1.00 95.62 85 ILE A C 1
ATOM 657 O O . ILE A 1 85 ? 2.076 7.539 16.523 1.00 95.62 85 ILE A O 1
ATOM 661 N N . LYS A 1 86 ? 3.947 8.737 16.249 1.00 94.75 86 LYS A N 1
ATOM 662 C CA . LYS A 1 86 ? 3.723 9.582 17.436 1.00 94.75 86 LYS A CA 1
ATOM 663 C C . LYS A 1 86 ? 2.400 10.345 17.362 1.00 94.75 86 LYS A C 1
ATOM 665 O O . LYS A 1 86 ? 1.699 10.459 18.359 1.00 94.75 86 LYS A O 1
ATOM 670 N N . LYS A 1 87 ? 2.017 10.794 16.163 1.00 93.69 87 LYS A N 1
ATOM 671 C CA . LYS A 1 87 ? 0.692 11.380 15.934 1.00 93.69 87 LYS A CA 1
ATOM 672 C C . LYS A 1 87 ? -0.414 10.352 16.099 1.00 93.69 87 LYS A C 1
ATOM 674 O O . LYS A 1 87 ? -1.448 10.662 16.666 1.00 93.69 87 LYS A O 1
ATOM 679 N N . ALA A 1 88 ? -0.219 9.129 15.614 1.00 96.94 88 ALA A N 1
ATOM 680 C CA . ALA A 1 88 ? -1.192 8.064 15.828 1.00 96.94 88 ALA A CA 1
ATOM 681 C C . ALA A 1 88 ? -1.405 7.782 17.328 1.00 96.94 88 ALA A C 1
ATOM 683 O O . ALA A 1 88 ? -2.549 7.572 17.729 1.00 96.94 88 ALA A O 1
ATOM 684 N N . TYR A 1 89 ? -0.347 7.848 18.148 1.00 97.75 89 TYR A N 1
ATOM 685 C CA . TYR A 1 89 ? -0.445 7.739 19.609 1.00 97.75 89 TYR A CA 1
ATOM 686 C C . TYR A 1 89 ? -1.277 8.883 20.198 1.00 97.75 89 TYR A C 1
ATOM 688 O O . TYR A 1 89 ? -2.280 8.613 20.854 1.00 97.75 89 TYR A O 1
ATOM 696 N N . GLU A 1 90 ? -0.958 10.136 19.860 1.00 96.81 90 GLU A N 1
ATOM 697 C CA . GLU A 1 90 ? -1.725 11.312 20.301 1.00 96.81 90 GLU A CA 1
ATOM 698 C C . GLU A 1 90 ? -3.212 11.204 19.924 1.00 96.81 90 GLU A C 1
ATOM 700 O O . GLU A 1 90 ? -4.098 11.431 20.748 1.00 96.81 90 GLU A O 1
ATOM 705 N N . LEU A 1 91 ? -3.511 10.799 18.685 1.00 97.44 91 LEU A N 1
ATOM 706 C CA . LEU A 1 91 ? -4.889 10.600 18.244 1.00 97.44 91 LEU A CA 1
ATOM 707 C C . LEU A 1 91 ? -5.586 9.497 19.048 1.00 97.44 91 LEU A C 1
ATOM 709 O O . LEU A 1 91 ? -6.757 9.660 19.392 1.00 97.44 91 LEU A O 1
ATOM 713 N N . SER A 1 92 ? -4.890 8.399 19.365 1.00 98.38 92 SER A N 1
ATOM 714 C CA . SER A 1 92 ? -5.444 7.323 20.194 1.00 98.38 92 SER A CA 1
ATOM 715 C C . SER A 1 92 ? -5.822 7.823 21.594 1.00 98.38 92 SER A C 1
ATOM 717 O O . SER A 1 92 ? -6.924 7.531 22.063 1.00 98.38 92 SER A O 1
ATOM 719 N N . ASP A 1 93 ? -4.980 8.661 22.209 1.00 98.31 93 ASP A N 1
ATOM 720 C CA . ASP A 1 93 ? -5.228 9.250 23.528 1.00 98.31 93 ASP A CA 1
ATOM 721 C C . ASP A 1 93 ? -6.429 10.202 23.490 1.00 98.31 93 ASP A C 1
ATOM 723 O O . ASP A 1 93 ? -7.331 10.122 24.328 1.00 98.31 93 ASP A O 1
ATOM 727 N N . ILE A 1 94 ? -6.499 11.062 22.466 1.00 97.94 94 ILE A N 1
ATOM 728 C CA . ILE A 1 94 ? -7.625 11.982 22.263 1.00 97.94 94 ILE A CA 1
ATOM 729 C C . ILE A 1 94 ? -8.935 11.205 22.115 1.00 97.94 94 ILE A C 1
ATOM 731 O O . ILE A 1 94 ? -9.919 11.537 22.779 1.00 97.94 94 ILE A O 1
ATOM 735 N N . ILE A 1 95 ? -8.963 10.155 21.289 1.00 98.56 95 ILE A N 1
ATOM 736 C CA . ILE A 1 95 ? -10.165 9.337 21.076 1.00 98.56 95 ILE A CA 1
ATOM 737 C C . ILE A 1 95 ? -10.633 8.718 22.397 1.00 98.56 95 ILE A C 1
ATOM 739 O O . ILE A 1 95 ? -11.813 8.834 22.742 1.00 98.56 95 ILE A O 1
ATOM 743 N N . LYS A 1 96 ? -9.715 8.116 23.163 1.00 98.19 96 LYS A N 1
ATOM 744 C CA . LYS A 1 96 ? -10.036 7.499 24.456 1.00 98.19 96 LYS A CA 1
ATOM 745 C C . LYS A 1 96 ? -10.478 8.514 25.509 1.00 98.19 96 LYS A C 1
ATOM 747 O O . LYS A 1 96 ? -11.385 8.212 26.281 1.00 98.19 96 LYS A O 1
ATOM 752 N N . SER A 1 97 ? -9.913 9.724 25.506 1.00 97.88 97 SER A N 1
ATOM 753 C CA . SER A 1 97 ? -10.323 10.807 26.415 1.00 97.88 97 SER A CA 1
ATOM 754 C C . SER A 1 97 ? -11.770 11.266 26.190 1.00 97.88 97 SER A C 1
ATOM 756 O O . SER A 1 97 ? -12.449 11.673 27.131 1.00 97.88 97 SER A O 1
ATOM 758 N N . ILE A 1 98 ? -12.260 11.176 24.949 1.00 97.00 98 ILE A N 1
ATOM 759 C CA . ILE A 1 98 ? -13.630 11.554 24.579 1.00 97.00 98 ILE A CA 1
ATOM 760 C C . ILE A 1 98 ? -14.601 10.430 24.921 1.00 97.00 98 ILE A C 1
ATOM 762 O O . ILE A 1 98 ? -15.682 10.682 25.453 1.00 97.00 98 ILE A O 1
ATOM 766 N N . ASN A 1 99 ? -14.238 9.193 24.581 1.00 97.38 99 ASN A N 1
ATOM 767 C CA . ASN A 1 99 ? -15.023 8.017 24.915 1.00 97.38 99 ASN A CA 1
ATOM 768 C C . ASN A 1 99 ? -14.126 6.778 25.011 1.00 97.38 99 ASN A C 1
ATOM 770 O O . ASN A 1 99 ? -13.733 6.190 24.002 1.00 97.38 99 ASN A O 1
ATOM 774 N N . ASN A 1 100 ? -13.884 6.333 26.242 1.00 96.69 100 ASN A N 1
ATOM 775 C CA . ASN A 1 100 ? -13.022 5.188 26.514 1.00 96.69 100 ASN A CA 1
ATOM 776 C C . ASN A 1 100 ? -13.611 3.840 26.036 1.00 96.69 100 ASN A C 1
ATOM 778 O O . ASN A 1 100 ? -12.889 2.847 25.957 1.00 96.69 100 ASN A O 1
ATOM 782 N N . HIS A 1 101 ? -14.904 3.793 25.688 1.00 97.50 101 HIS A N 1
ATOM 783 C CA . HIS A 1 101 ? -15.553 2.596 25.141 1.00 97.50 101 HIS A CA 1
ATOM 784 C C . HIS A 1 101 ? -15.291 2.377 23.647 1.00 97.50 101 HIS A C 1
ATOM 786 O O . HIS A 1 101 ? -15.590 1.296 23.142 1.00 97.50 101 HIS A O 1
ATOM 792 N N . ILE A 1 102 ? -14.755 3.373 22.936 1.00 98.50 102 ILE A N 1
ATOM 793 C CA . ILE A 1 102 ? -14.357 3.206 21.536 1.00 98.50 102 ILE A CA 1
ATOM 794 C C . ILE A 1 102 ? -13.168 2.253 21.491 1.00 98.50 102 ILE A C 1
ATOM 796 O O . ILE A 1 102 ? -12.167 2.491 22.167 1.00 98.50 102 ILE A O 1
ATOM 800 N N . ILE A 1 103 ? -13.250 1.207 20.670 1.00 98.50 103 ILE A N 1
ATOM 801 C CA . ILE A 1 103 ? -12.112 0.318 20.428 1.00 98.50 103 ILE A CA 1
ATOM 802 C C . ILE A 1 103 ? -11.226 0.944 19.348 1.00 98.50 103 ILE A C 1
ATOM 804 O O . ILE A 1 103 ? -11.648 1.125 18.204 1.00 98.50 103 ILE A O 1
ATOM 808 N N . VAL A 1 104 ? -9.992 1.282 19.703 1.00 98.69 104 VAL A N 1
ATOM 809 C CA . VAL A 1 104 ? -9.015 1.928 18.829 1.00 98.69 104 VAL A CA 1
ATOM 810 C C . VAL A 1 104 ? -8.016 0.883 18.335 1.00 98.69 104 VAL A C 1
ATOM 812 O O . VAL A 1 104 ? -7.314 0.243 19.118 1.00 98.69 104 VAL A O 1
ATOM 815 N N . VAL A 1 105 ? -7.952 0.714 17.016 1.00 98.75 105 VAL A N 1
ATOM 816 C CA . VAL A 1 105 ? -7.155 -0.311 16.339 1.00 98.75 105 VAL A CA 1
ATOM 817 C C . VAL A 1 105 ? -6.086 0.357 15.480 1.00 98.75 105 VAL A C 1
ATOM 819 O O . VAL A 1 105 ? -6.408 1.157 14.603 1.00 98.75 105 VAL A O 1
ATOM 822 N N . ALA A 1 106 ? -4.820 0.018 15.697 1.00 98.62 106 ALA A N 1
ATOM 823 C CA . ALA A 1 106 ? -3.721 0.463 14.849 1.00 98.62 106 ALA A CA 1
ATOM 824 C C . ALA A 1 106 ? -3.446 -0.532 13.713 1.00 98.62 106 ALA A C 1
ATOM 826 O O . ALA A 1 106 ? -3.558 -1.748 13.880 1.00 98.62 106 ALA A O 1
ATOM 827 N N . GLY A 1 107 ? -3.026 -0.011 12.564 1.00 97.75 107 GLY A N 1
ATOM 828 C CA . GLY A 1 107 ? -2.568 -0.798 11.424 1.00 97.75 107 GLY A CA 1
ATOM 829 C C . GLY A 1 107 ? -1.579 -0.031 10.547 1.00 97.75 107 GLY A C 1
ATOM 830 O O . GLY A 1 107 ? -1.225 1.119 10.814 1.00 97.75 107 GLY A O 1
ATOM 831 N N . GLY A 1 108 ? -1.129 -0.668 9.472 1.00 95.75 108 GLY A N 1
ATOM 832 C CA . GLY A 1 108 ? -0.158 -0.087 8.545 1.00 95.75 108 GLY A CA 1
ATOM 833 C C . GLY A 1 108 ? 1.297 -0.445 8.876 1.00 95.75 108 GLY A C 1
ATOM 834 O O . GLY A 1 108 ? 1.548 -1.310 9.724 1.00 95.75 108 GLY A O 1
ATOM 835 N N . PRO A 1 109 ? 2.272 0.170 8.180 1.00 95.56 109 PRO A N 1
ATOM 836 C CA . PRO A 1 109 ? 3.651 -0.312 8.188 1.00 95.56 109 PRO A CA 1
ATOM 837 C C . PRO A 1 109 ? 4.345 -0.318 9.547 1.00 95.56 109 PRO A C 1
ATOM 839 O O . PRO A 1 109 ? 5.017 -1.296 9.866 1.00 95.56 109 PRO A O 1
ATOM 842 N N . HIS A 1 110 ? 4.187 0.740 10.347 1.00 96.75 110 HIS A N 1
ATOM 843 C CA . HIS A 1 110 ? 4.869 0.812 11.640 1.00 96.75 110 HIS A CA 1
ATOM 844 C C . HIS A 1 110 ? 4.218 -0.103 12.686 1.00 96.75 110 HIS A C 1
ATOM 846 O O . HIS A 1 110 ? 4.940 -0.927 13.246 1.00 96.75 110 HIS A O 1
ATOM 852 N N . PRO A 1 111 ? 2.879 -0.097 12.873 1.00 97.25 111 PRO A N 1
ATOM 853 C CA . PRO A 1 111 ? 2.234 -1.068 13.760 1.00 97.25 111 PRO A CA 1
ATOM 854 C C . PRO A 1 111 ? 2.485 -2.525 13.364 1.00 97.25 111 PRO A C 1
ATOM 856 O O . PRO A 1 111 ? 2.595 -3.384 14.228 1.00 97.25 111 PRO A O 1
ATOM 859 N N . SER A 1 112 ? 2.657 -2.818 12.071 1.00 96.81 112 SER A N 1
ATOM 860 C CA . SER A 1 112 ? 3.025 -4.169 11.625 1.00 96.81 112 SER A CA 1
ATOM 861 C C . SER A 1 112 ? 4.466 -4.558 11.968 1.00 96.81 112 SER A C 1
ATOM 863 O O . SER A 1 112 ? 4.755 -5.745 12.108 1.00 96.81 112 SER A O 1
ATOM 865 N N . ALA A 1 113 ? 5.378 -3.588 12.048 1.00 95.88 113 ALA A N 1
ATOM 866 C CA . ALA A 1 113 ? 6.781 -3.829 12.369 1.00 95.88 113 ALA A CA 1
ATOM 867 C C . ALA A 1 113 ? 7.015 -3.948 13.881 1.00 95.88 113 ALA A C 1
ATOM 869 O O . ALA A 1 113 ? 7.799 -4.797 14.296 1.00 95.88 113 ALA A O 1
ATOM 870 N N . LEU A 1 114 ? 6.332 -3.123 14.681 1.00 96.88 114 LEU A N 1
ATOM 871 C CA . LEU A 1 114 ? 6.535 -3.006 16.128 1.00 96.88 114 LEU A CA 1
ATOM 872 C C . LEU A 1 114 ? 5.199 -3.080 16.899 1.00 96.88 114 LEU A C 1
ATOM 874 O O . LEU A 1 114 ? 4.851 -2.151 17.627 1.00 96.88 114 LEU A O 1
ATOM 878 N N . PRO A 1 115 ? 4.413 -4.167 16.760 1.00 97.19 115 PRO A N 1
ATOM 879 C CA . PRO A 1 115 ? 3.065 -4.233 17.333 1.00 97.19 115 PRO A CA 1
ATOM 880 C C . PRO A 1 115 ? 3.049 -4.134 18.865 1.00 97.19 115 PRO A C 1
ATOM 882 O O . PRO A 1 115 ? 2.160 -3.502 19.433 1.00 97.19 115 PRO A O 1
ATOM 885 N N . MET A 1 116 ? 4.044 -4.726 19.532 1.00 97.44 116 MET A N 1
ATOM 886 C CA . MET A 1 116 ? 4.154 -4.706 20.994 1.00 97.44 116 MET A CA 1
ATOM 887 C C . MET A 1 116 ? 4.448 -3.299 21.516 1.00 97.44 116 MET A C 1
ATOM 889 O O . MET A 1 116 ? 3.746 -2.833 22.408 1.00 97.44 116 MET A O 1
ATOM 893 N N . GLU A 1 117 ? 5.428 -2.610 20.925 1.00 97.88 117 GLU A N 1
ATOM 894 C CA . GLU A 1 117 ? 5.798 -1.233 21.285 1.00 97.88 117 GLU A CA 1
ATOM 895 C C . GLU A 1 117 ? 4.611 -0.286 21.094 1.00 97.88 117 GLU A C 1
ATOM 897 O O . GLU A 1 117 ? 4.253 0.455 22.005 1.00 97.88 117 GLU A O 1
ATOM 902 N N . VAL A 1 118 ? 3.910 -0.403 19.960 1.00 98.31 118 VAL A N 1
ATOM 903 C CA . VAL A 1 118 ? 2.709 0.394 19.690 1.00 98.31 118 VAL A CA 1
ATOM 904 C C . VAL A 1 118 ? 1.660 0.223 20.782 1.00 98.31 118 VAL A C 1
ATOM 906 O O . VAL A 1 118 ? 1.085 1.212 21.226 1.00 98.31 118 VAL A O 1
ATOM 909 N N . LEU A 1 119 ? 1.400 -0.999 21.250 1.00 98.38 119 LEU A N 1
ATOM 910 C CA . LEU A 1 119 ? 0.449 -1.215 22.342 1.00 98.38 119 LEU A CA 1
ATOM 911 C C . LEU A 1 119 ? 0.984 -0.708 23.687 1.00 98.38 119 LEU A C 1
ATOM 913 O O . LEU A 1 119 ? 0.198 -0.208 24.487 1.00 98.38 119 LEU A O 1
ATOM 917 N N . GLN A 1 120 ? 2.283 -0.818 23.956 1.00 97.44 120 GLN A N 1
ATOM 918 C CA . GLN A 1 120 ? 2.881 -0.371 25.220 1.00 97.44 120 GLN A CA 1
ATOM 919 C C . GLN A 1 120 ? 2.874 1.152 25.371 1.00 97.44 120 GLN A C 1
ATOM 921 O O . GLN A 1 120 ? 2.600 1.652 26.458 1.00 97.44 120 GLN A O 1
ATOM 926 N N . GLU A 1 121 ? 3.142 1.883 24.291 1.00 96.81 121 GLU A N 1
ATOM 927 C CA . GLU A 1 121 ? 3.390 3.328 24.332 1.00 96.81 121 GLU A CA 1
ATOM 928 C C . GLU A 1 121 ? 2.160 4.197 24.036 1.00 96.81 121 GLU A C 1
ATOM 930 O O . GLU A 1 121 ? 2.264 5.421 23.986 1.00 96.81 121 GLU A O 1
ATOM 935 N N . SER A 1 122 ? 0.991 3.593 23.818 1.00 97.25 122 SER A N 1
ATOM 936 C CA . SER A 1 122 ? -0.199 4.321 23.367 1.00 97.25 122 SER A CA 1
ATOM 937 C C . SER A 1 122 ? -1.496 3.826 23.997 1.00 97.25 122 SER A C 1
ATOM 939 O O . SER A 1 122 ? -1.545 2.791 24.671 1.00 97.25 122 SER A O 1
ATOM 941 N N . SER A 1 123 ? -2.586 4.523 23.687 1.00 97.81 123 SER A N 1
ATOM 942 C CA . SER A 1 123 ? -3.946 4.139 24.059 1.00 97.81 123 SER A CA 1
ATOM 943 C C . SER A 1 123 ? -4.648 3.225 23.041 1.00 97.81 123 SER A C 1
ATOM 945 O O . SER A 1 123 ? -5.862 3.028 23.130 1.00 97.81 123 SER A O 1
ATOM 947 N N . PHE A 1 124 ? -3.921 2.623 22.090 1.00 98.62 124 PHE A N 1
ATOM 948 C CA . PHE A 1 124 ? -4.483 1.580 21.225 1.00 98.62 124 PHE A CA 1
ATOM 949 C C . PHE A 1 124 ? -4.902 0.344 22.038 1.00 98.62 124 PHE A C 1
ATOM 951 O O . PHE A 1 124 ? -4.189 -0.093 22.949 1.00 98.62 124 PHE A O 1
ATOM 958 N N . ASP A 1 125 ? -6.050 -0.239 21.681 1.00 98.56 125 ASP A N 1
ATOM 959 C CA . ASP A 1 125 ? -6.543 -1.501 22.248 1.00 98.56 125 ASP A CA 1
ATOM 960 C C . ASP A 1 125 ? -6.018 -2.708 21.470 1.00 98.56 125 ASP A C 1
ATOM 962 O O . ASP A 1 125 ? -5.825 -3.786 22.037 1.00 98.56 125 ASP A O 1
ATOM 966 N N . CYS A 1 126 ? -5.833 -2.541 20.159 1.00 98.44 126 CYS A N 1
ATOM 967 C CA . CYS A 1 126 ? -5.451 -3.599 19.232 1.00 98.44 126 CYS A CA 1
ATOM 968 C C . CYS A 1 126 ? -4.473 -3.091 18.168 1.00 98.44 126 CYS A C 1
ATOM 970 O O . CYS A 1 126 ? -4.559 -1.946 17.727 1.00 98.44 126 CYS A O 1
ATOM 972 N N . VAL A 1 127 ? -3.611 -3.980 17.684 1.00 98.69 127 VAL A N 1
ATOM 973 C CA . VAL A 1 127 ? -2.806 -3.809 16.474 1.00 98.69 127 VAL A CA 1
ATOM 974 C C . VAL A 1 127 ? -3.111 -4.960 15.525 1.00 98.69 127 VAL A C 1
ATOM 976 O O . VAL A 1 127 ? -2.992 -6.127 15.897 1.00 98.69 127 VAL A O 1
ATOM 979 N N . VAL A 1 128 ? -3.469 -4.628 14.287 1.00 98.12 128 VAL A N 1
ATOM 980 C CA . VAL A 1 128 ? -3.556 -5.592 13.186 1.00 98.12 128 VAL A CA 1
ATOM 981 C C . VAL A 1 128 ? -2.247 -5.549 12.406 1.00 98.12 128 VAL A C 1
ATOM 983 O O . VAL A 1 128 ? -1.929 -4.545 11.762 1.00 98.12 128 VAL A O 1
ATOM 986 N N . ARG A 1 129 ? -1.480 -6.642 12.470 1.00 97.00 129 ARG A N 1
ATOM 987 C CA . ARG A 1 129 ? -0.215 -6.795 11.747 1.00 97.00 129 ARG A CA 1
ATOM 988 C C . ARG A 1 129 ? -0.459 -7.303 10.324 1.00 97.00 129 ARG A C 1
ATOM 990 O O . ARG A 1 129 ? -1.191 -8.266 10.100 1.00 97.00 129 ARG A O 1
ATOM 997 N N . GLY A 1 130 ? 0.220 -6.688 9.361 1.00 95.62 130 GLY A N 1
ATOM 998 C CA . GLY A 1 130 ? 0.169 -7.092 7.961 1.00 95.62 130 GLY A CA 1
ATOM 999 C C . GLY A 1 130 ? -1.137 -6.688 7.281 1.00 95.62 130 GLY A C 1
ATOM 1000 O O . GLY A 1 130 ? -1.502 -5.513 7.263 1.00 95.62 130 GLY A O 1
ATOM 1001 N N . GLU A 1 131 ? -1.815 -7.656 6.669 1.00 96.00 131 GLU A N 1
ATOM 1002 C CA . GLU A 1 131 ? -2.989 -7.420 5.824 1.00 96.00 131 GLU A CA 1
ATOM 1003 C C . GLU A 1 131 ? -4.276 -7.281 6.643 1.00 96.00 131 GLU A C 1
ATOM 1005 O O . GLU A 1 131 ? -4.809 -8.250 7.183 1.00 96.00 131 GLU A O 1
ATOM 1010 N N . GLY A 1 132 ? -4.803 -6.057 6.713 1.00 95.88 132 GLY A N 1
ATOM 1011 C CA . GLY A 1 132 ? -5.987 -5.747 7.512 1.00 95.88 132 GLY A CA 1
ATOM 1012 C C . GLY A 1 132 ? -7.331 -6.114 6.878 1.00 95.88 132 GLY A C 1
ATOM 1013 O O . GLY A 1 132 ? -8.340 -6.061 7.575 1.00 95.88 132 GLY A O 1
ATOM 1014 N N . ASP A 1 133 ? -7.372 -6.489 5.595 1.00 93.75 133 ASP A N 1
ATOM 1015 C CA . ASP A 1 133 ? -8.609 -6.604 4.802 1.00 93.75 133 ASP A CA 1
ATOM 1016 C C . ASP A 1 133 ? -9.628 -7.545 5.450 1.00 93.75 133 ASP A C 1
ATOM 1018 O O . ASP A 1 133 ? -10.772 -7.178 5.714 1.00 93.75 133 ASP A O 1
ATOM 1022 N N . ILE A 1 134 ? -9.188 -8.767 5.747 1.00 95.19 134 ILE A N 1
ATOM 1023 C CA . ILE A 1 134 ? -10.025 -9.799 6.359 1.00 95.19 134 ILE A CA 1
ATOM 1024 C C . ILE A 1 134 ? -9.920 -9.743 7.879 1.00 95.19 134 ILE A C 1
ATOM 1026 O O . ILE A 1 134 ? -10.919 -9.913 8.573 1.00 95.19 134 ILE A O 1
ATOM 1030 N N . ILE A 1 135 ? -8.726 -9.470 8.404 1.00 96.69 135 ILE A N 1
ATOM 1031 C CA . ILE A 1 135 ? -8.443 -9.532 9.839 1.00 96.69 135 ILE A CA 1
ATOM 1032 C C . ILE A 1 135 ? -9.260 -8.493 10.597 1.00 96.69 135 ILE A C 1
ATOM 1034 O O . ILE A 1 135 ? -9.886 -8.820 11.606 1.00 96.69 135 ILE A O 1
ATOM 1038 N N . PHE A 1 136 ? -9.330 -7.262 10.084 1.00 97.56 136 PHE A N 1
ATOM 1039 C CA . PHE A 1 136 ? -10.097 -6.225 10.754 1.00 97.56 136 PHE A CA 1
ATOM 1040 C C . PHE A 1 136 ? -11.593 -6.541 10.725 1.00 97.56 136 PHE A C 1
ATOM 1042 O O . PHE A 1 136 ? -12.252 -6.461 11.755 1.00 97.56 136 PHE A O 1
ATOM 1049 N N . ARG A 1 137 ? -12.125 -7.016 9.591 1.00 97.06 137 ARG A N 1
ATOM 1050 C CA . ARG A 1 137 ? -13.510 -7.502 9.513 1.00 97.06 137 ARG A CA 1
ATOM 1051 C C . ARG A 1 137 ? -13.785 -8.600 10.544 1.00 97.06 137 ARG A C 1
ATOM 1053 O O . ARG A 1 137 ? -14.802 -8.530 11.232 1.00 97.06 137 ARG A O 1
ATOM 1060 N N . ARG A 1 138 ? -12.902 -9.596 10.661 1.00 97.12 138 ARG A N 1
ATOM 1061 C CA . ARG A 1 138 ? -13.060 -10.691 11.630 1.00 97.12 138 ARG A CA 1
ATOM 1062 C C . ARG A 1 138 ? -13.053 -10.174 13.064 1.00 97.12 138 ARG A C 1
ATOM 1064 O O . ARG A 1 138 ? -13.952 -10.528 13.812 1.00 97.12 138 ARG A O 1
ATOM 1071 N N . LEU A 1 139 ? -12.144 -9.263 13.418 1.00 97.06 139 LEU A N 1
ATOM 1072 C CA . LEU A 1 139 ? -12.142 -8.601 14.730 1.00 97.06 139 LEU A CA 1
ATOM 1073 C C . LEU A 1 139 ? -13.493 -7.941 15.043 1.00 97.06 139 LEU A C 1
ATOM 1075 O O . LEU A 1 139 ? -14.004 -8.089 16.150 1.00 97.06 139 LEU A O 1
ATOM 1079 N N . ILE A 1 140 ? -14.090 -7.235 14.076 1.00 96.25 140 ILE A N 1
ATOM 1080 C CA . ILE A 1 140 ? -15.379 -6.550 14.265 1.00 96.25 140 ILE A CA 1
ATOM 1081 C C . ILE A 1 140 ? -16.540 -7.540 14.448 1.00 96.25 140 ILE A C 1
ATOM 1083 O O . ILE A 1 140 ? -17.437 -7.286 15.253 1.00 96.25 140 ILE A O 1
ATOM 1087 N N . VAL A 1 141 ? -16.551 -8.635 13.683 1.00 95.69 141 VAL A N 1
ATOM 1088 C CA . VAL A 1 141 ? -17.673 -9.588 13.630 1.00 95.69 141 VAL A CA 1
ATOM 1089 C C . VAL A 1 141 ? -17.584 -10.656 14.722 1.00 95.69 141 VAL A C 1
ATOM 1091 O O . VAL A 1 141 ? -18.588 -10.967 15.355 1.00 95.69 141 VAL A O 1
ATOM 1094 N N . GLU A 1 1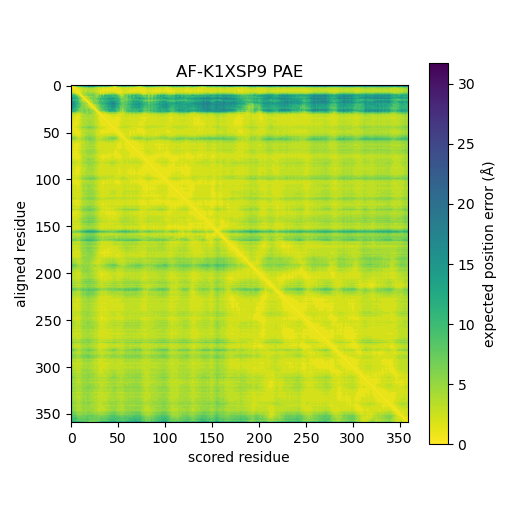42 ? -16.399 -11.222 14.932 1.00 96.25 142 GLU A N 1
ATOM 1095 C CA . GLU A 1 142 ? -16.140 -12.335 15.857 1.00 96.25 142 GLU A CA 1
ATOM 1096 C C . GLU A 1 142 ? -15.717 -11.842 17.251 1.00 96.25 142 GLU A C 1
ATOM 1098 O O . GLU A 1 142 ? -15.852 -12.570 18.233 1.00 96.25 142 GLU A O 1
ATOM 1103 N N . GLY A 1 143 ? -15.234 -10.600 17.353 1.00 96.38 143 GLY A N 1
ATOM 1104 C CA . GLY A 1 143 ? -14.691 -10.025 18.579 1.00 96.38 143 GLY A CA 1
ATOM 1105 C C . GLY A 1 143 ? -13.180 -10.222 18.730 1.00 96.38 143 GLY A C 1
ATOM 1106 O O . GLY A 1 143 ? -12.523 -10.950 17.985 1.00 96.38 143 GLY A O 1
ATOM 1107 N N . ILE A 1 144 ? -12.613 -9.537 19.723 1.00 97.44 144 ILE A N 1
ATOM 1108 C CA . ILE A 1 144 ? -11.176 -9.564 20.017 1.00 97.44 144 ILE A CA 1
ATOM 1109 C C . ILE A 1 144 ? -10.827 -10.889 20.702 1.00 97.44 144 ILE A C 1
ATOM 1111 O O . ILE A 1 144 ? -11.307 -11.176 21.800 1.00 97.44 144 ILE A O 1
ATOM 1115 N N . SER A 1 145 ? -9.979 -11.701 20.068 1.00 97.12 145 SER A N 1
ATOM 1116 C CA . SER A 1 145 ? -9.484 -12.955 20.643 1.00 97.12 145 SER A CA 1
ATOM 1117 C C . SER A 1 145 ? -8.187 -13.420 19.977 1.00 97.12 145 SER A C 1
ATOM 1119 O O . SER A 1 145 ? -7.849 -12.985 18.878 1.00 97.12 145 SER A O 1
ATOM 1121 N N . GLN A 1 146 ? -7.496 -14.375 20.606 1.00 97.12 146 GLN A N 1
ATOM 1122 C CA . GLN A 1 146 ? -6.291 -15.007 20.049 1.00 97.12 146 GLN A CA 1
ATOM 1123 C C . GLN A 1 146 ? -6.550 -15.828 18.774 1.00 97.12 146 GLN A C 1
ATOM 1125 O O . GLN A 1 146 ? -5.605 -16.169 18.066 1.00 97.12 146 GLN A O 1
ATOM 1130 N N . ALA A 1 147 ? -7.815 -16.151 18.478 1.00 97.38 147 ALA A N 1
ATOM 1131 C CA . ALA A 1 147 ? -8.211 -16.878 17.271 1.00 97.38 147 ALA A CA 1
ATOM 1132 C C . ALA A 1 147 ? -8.268 -15.984 16.016 1.00 97.38 147 ALA A C 1
ATOM 1134 O O . ALA A 1 147 ? -8.375 -16.495 14.896 1.00 97.38 147 ALA A O 1
ATOM 1135 N N . ILE A 1 148 ? -8.211 -14.658 16.187 1.00 97.81 148 ILE A N 1
ATOM 1136 C CA . ILE A 1 148 ? -8.071 -13.719 15.076 1.00 97.81 148 ILE A CA 1
ATOM 1137 C C . ILE A 1 148 ? -6.588 -13.656 14.704 1.00 97.81 148 ILE A C 1
ATOM 1139 O O . ILE A 1 148 ? -5.789 -13.263 15.550 1.00 97.81 148 ILE A O 1
ATOM 1143 N N . PRO A 1 149 ? -6.193 -14.042 13.482 1.00 97.12 149 PRO A N 1
ATOM 1144 C CA . PRO A 1 149 ? -4.789 -14.088 13.110 1.00 97.12 149 PRO A CA 1
ATOM 1145 C C . PRO A 1 149 ? -4.182 -12.684 13.011 1.00 97.12 149 PRO A C 1
ATOM 1147 O O . PRO A 1 149 ? -4.890 -11.710 12.764 1.00 97.12 149 PRO A O 1
ATOM 1150 N N . ASN A 1 150 ? -2.865 -12.601 13.191 1.00 97.19 150 ASN A N 1
ATOM 1151 C CA . ASN A 1 150 ? -2.038 -11.389 13.196 1.00 97.19 150 ASN A CA 1
ATOM 1152 C C . ASN A 1 150 ? -2.551 -10.264 14.117 1.00 97.19 150 ASN A C 1
ATOM 1154 O O . ASN A 1 150 ? -2.243 -9.087 13.894 1.00 97.19 150 ASN A O 1
ATOM 1158 N N . LEU A 1 151 ? -3.347 -10.602 15.131 1.00 98.38 151 LEU A N 1
ATOM 1159 C CA . LEU A 1 151 ? -3.899 -9.645 16.077 1.00 98.38 151 LEU A CA 1
ATOM 1160 C C . LEU A 1 151 ? -3.048 -9.601 17.345 1.00 98.38 151 LEU A C 1
ATOM 1162 O O . LEU A 1 151 ? -2.771 -10.624 17.966 1.00 98.38 151 LEU A O 1
ATOM 1166 N N . PHE A 1 152 ? -2.711 -8.390 17.764 1.00 98.56 152 PHE A N 1
ATOM 1167 C CA . PHE A 1 152 ? -2.130 -8.099 19.067 1.00 98.56 152 PHE A CA 1
ATOM 1168 C C . PHE A 1 152 ? -3.117 -7.214 19.815 1.00 98.56 152 PHE A C 1
ATOM 1170 O O . PHE A 1 152 ? -3.666 -6.286 19.221 1.00 98.56 152 PHE A O 1
ATOM 1177 N N . PHE A 1 153 ? -3.386 -7.478 21.089 1.00 98.50 153 PHE A N 1
ATOM 1178 C CA . PHE A 1 153 ? -4.382 -6.708 21.834 1.00 98.50 153 PHE A CA 1
ATOM 1179 C C . PHE A 1 153 ? -4.113 -6.676 23.333 1.00 98.50 153 PHE A C 1
ATOM 1181 O O . PHE A 1 153 ? -3.434 -7.544 23.877 1.00 98.50 153 PHE A O 1
ATOM 1188 N N . LYS A 1 154 ? -4.669 -5.673 24.015 1.00 97.12 154 LYS A N 1
ATOM 1189 C CA . LYS A 1 154 ? -4.598 -5.562 25.475 1.00 97.12 154 LYS A CA 1
ATOM 1190 C C . LYS A 1 154 ? -5.704 -6.372 26.143 1.00 97.12 154 LYS A C 1
ATOM 1192 O O . LYS A 1 154 ? -6.871 -6.270 25.768 1.00 97.12 154 LYS A O 1
ATOM 1197 N N . LYS A 1 155 ? -5.349 -7.135 27.175 1.00 95.12 155 LYS A N 1
ATOM 1198 C CA . LYS A 1 155 ? -6.286 -7.834 28.059 1.00 95.12 155 LYS A CA 1
ATOM 1199 C C . LYS A 1 155 ? -5.699 -7.930 29.465 1.00 95.12 155 LYS A C 1
ATOM 1201 O O . LYS A 1 155 ? -4.573 -8.386 29.624 1.00 95.12 155 LYS A O 1
ATOM 1206 N N . ASP A 1 156 ? -6.458 -7.504 30.474 1.00 90.81 156 ASP A N 1
ATOM 1207 C CA . ASP A 1 156 ? -6.078 -7.594 31.894 1.00 90.81 156 ASP A CA 1
ATOM 1208 C C . ASP A 1 156 ? -4.663 -7.037 32.180 1.00 90.81 156 ASP A C 1
ATOM 1210 O O . ASP A 1 156 ? -3.835 -7.700 32.799 1.00 90.81 156 ASP A O 1
ATOM 1214 N N . ASN A 1 157 ? -4.366 -5.831 31.671 1.00 87.94 157 ASN A N 1
ATOM 1215 C CA . ASN A 1 157 ? -3.054 -5.155 31.723 1.00 87.94 157 ASN A CA 1
ATOM 1216 C C . ASN A 1 157 ? -1.883 -5.877 31.030 1.00 87.94 157 ASN A C 1
ATOM 1218 O O . ASN A 1 157 ? -0.745 -5.427 31.131 1.00 87.94 157 ASN A O 1
ATOM 1222 N N . ASN A 1 158 ? -2.147 -6.951 30.289 1.00 95.06 158 ASN A N 1
ATOM 1223 C CA . ASN A 1 158 ? -1.154 -7.662 29.496 1.00 95.06 158 ASN A CA 1
ATOM 1224 C C . ASN A 1 158 ? -1.404 -7.457 28.002 1.00 95.06 158 ASN A C 1
ATOM 1226 O O . ASN A 1 158 ? -2.527 -7.179 27.575 1.00 95.06 158 ASN A O 1
ATOM 1230 N N . ILE A 1 159 ? -0.352 -7.622 27.201 1.00 97.50 159 ILE A N 1
ATOM 1231 C CA . ILE A 1 159 ? -0.480 -7.719 25.748 1.00 97.50 159 ILE A CA 1
ATOM 1232 C C . ILE A 1 159 ? -0.570 -9.194 25.380 1.00 97.50 159 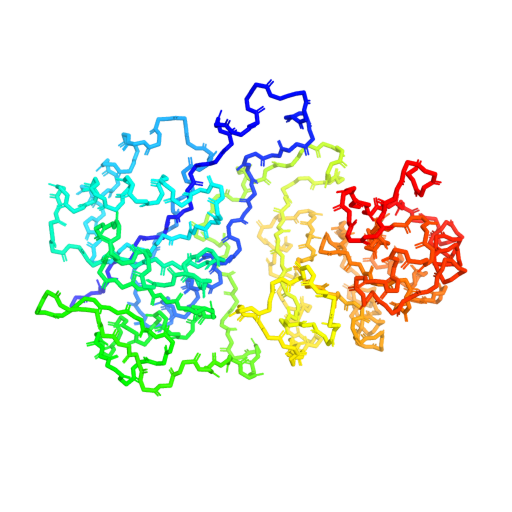ILE A C 1
ATOM 1234 O O . ILE A 1 159 ? 0.236 -10.008 25.825 1.00 97.50 159 ILE A O 1
ATOM 1238 N N . VAL A 1 160 ? -1.580 -9.519 24.585 1.00 97.81 160 VAL A N 1
ATOM 1239 C CA . VAL A 1 160 ? -1.883 -10.862 24.117 1.00 97.81 160 VAL A CA 1
ATOM 1240 C C . VAL A 1 160 ? -1.696 -10.911 22.609 1.00 97.81 160 VAL A C 1
ATOM 1242 O O . VAL A 1 160 ? -2.138 -10.021 21.880 1.00 97.81 160 VAL A O 1
ATOM 1245 N N . GLU A 1 161 ? -1.067 -11.985 22.151 1.00 97.38 161 GLU A N 1
ATOM 1246 C CA . GLU A 1 161 ? -0.795 -12.243 20.743 1.00 97.38 161 GLU A CA 1
ATOM 1247 C C . GLU A 1 161 ? -1.713 -13.352 20.219 1.00 97.38 161 GLU A C 1
ATOM 1249 O O . GLU A 1 161 ? -2.052 -14.312 20.927 1.00 97.38 161 GLU A O 1
ATOM 1254 N N . SER A 1 162 ? -2.115 -13.225 18.959 1.00 96.44 162 SER A N 1
ATOM 1255 C CA . SER A 1 162 ? -2.828 -14.262 18.219 1.00 96.44 162 SER A CA 1
ATOM 1256 C C . SER A 1 162 ? -2.028 -15.560 18.110 1.00 96.44 162 SER A C 1
ATOM 1258 O O . SER A 1 162 ? -0.799 -15.528 18.038 1.00 96.44 162 SER A O 1
ATOM 1260 N N . PHE A 1 163 ? -2.728 -16.695 18.014 1.00 94.31 163 PHE A N 1
ATOM 1261 C CA . PHE A 1 163 ? -2.099 -18.011 17.838 1.00 94.31 163 PHE A CA 1
ATOM 1262 C C . PHE A 1 163 ? -1.388 -18.167 16.488 1.00 94.31 163 PHE A C 1
ATOM 1264 O O . PHE A 1 163 ? -0.389 -18.875 16.403 1.00 94.31 163 PHE A O 1
ATOM 1271 N N . ASP A 1 164 ? -1.893 -17.505 15.446 1.00 93.50 164 ASP A N 1
ATOM 1272 C CA . ASP A 1 164 ? -1.275 -17.448 14.121 1.00 93.50 164 ASP A CA 1
ATOM 1273 C C . ASP A 1 164 ? -0.941 -15.996 13.779 1.00 93.50 164 ASP A C 1
ATOM 1275 O O . ASP A 1 164 ? -1.826 -15.145 13.768 1.00 93.50 164 ASP A O 1
ATOM 1279 N N . GLN A 1 165 ? 0.334 -15.721 13.512 1.00 89.00 165 GLN A N 1
ATOM 1280 C CA . GLN A 1 165 ? 0.854 -14.389 13.185 1.00 89.00 165 GLN A CA 1
ATOM 1281 C C . GLN A 1 165 ? 1.389 -14.282 11.750 1.00 89.00 165 GLN A C 1
ATOM 1283 O O . GLN A 1 165 ? 2.011 -13.276 11.404 1.00 89.00 165 GLN A O 1
ATOM 1288 N N . ASN A 1 166 ? 1.183 -15.316 10.930 1.00 89.38 166 ASN A N 1
ATOM 1289 C CA . ASN A 1 166 ? 1.687 -15.393 9.560 1.00 89.38 166 ASN A CA 1
ATOM 1290 C C . ASN A 1 166 ? 0.552 -15.568 8.543 1.00 89.38 166 ASN A C 1
ATOM 1292 O O . ASN A 1 166 ? 0.717 -16.234 7.519 1.00 89.38 166 ASN A O 1
ATOM 1296 N N . PHE A 1 167 ? -0.601 -14.958 8.812 1.00 94.69 167 PHE A N 1
ATOM 1297 C CA . PHE A 1 167 ? -1.736 -14.994 7.903 1.00 94.69 167 PHE A CA 1
ATOM 1298 C C . PHE A 1 167 ? -1.574 -13.988 6.760 1.00 94.69 167 PHE A C 1
ATOM 1300 O O . PHE A 1 167 ? -1.291 -12.808 6.979 1.00 94.69 167 PHE A O 1
ATOM 1307 N N . PHE A 1 168 ? -1.835 -14.457 5.542 1.00 95.88 168 PHE A N 1
ATOM 1308 C CA . PHE A 1 168 ? -1.854 -13.672 4.312 1.00 95.88 168 PHE A CA 1
ATOM 1309 C C . PHE A 1 168 ? -3.130 -13.984 3.526 1.00 95.88 168 PHE A C 1
ATOM 1311 O O . PHE A 1 168 ? -3.570 -15.133 3.470 1.00 95.88 168 PHE A O 1
ATOM 1318 N N . VAL A 1 169 ? -3.720 -12.982 2.870 1.00 95.38 169 VAL A N 1
ATOM 1319 C CA . VAL A 1 169 ? -4.849 -13.207 1.962 1.00 95.38 169 VAL A CA 1
ATOM 1320 C C . VAL A 1 169 ? -4.331 -13.857 0.682 1.00 95.38 169 VAL A C 1
ATOM 1322 O O . VAL A 1 169 ? -3.703 -13.205 -0.148 1.00 95.38 169 VAL A O 1
ATOM 1325 N N . GLU A 1 170 ? -4.570 -15.155 0.516 1.00 94.69 170 GLU A N 1
ATOM 1326 C CA . GLU A 1 170 ? -4.046 -15.919 -0.625 1.00 94.69 170 GLU A CA 1
ATOM 1327 C C . GLU A 1 170 ? -4.677 -15.511 -1.962 1.00 94.69 170 GLU A C 1
ATOM 1329 O O . GLU A 1 170 ? -3.968 -15.309 -2.949 1.00 94.69 170 GLU A O 1
ATOM 1334 N N . ASN A 1 171 ? -6.002 -15.348 -1.992 1.00 97.06 171 ASN A N 1
ATOM 1335 C CA . ASN A 1 171 ? -6.731 -14.931 -3.185 1.00 97.06 171 ASN A CA 1
ATOM 1336 C C . ASN A 1 171 ? -7.145 -13.458 -3.082 1.00 97.06 171 ASN A C 1
ATOM 1338 O O . ASN A 1 171 ? -8.140 -13.137 -2.429 1.00 97.06 171 ASN A O 1
ATOM 1342 N N . LEU A 1 172 ? -6.423 -12.570 -3.765 1.00 97.62 172 LEU A N 1
ATOM 1343 C CA . LEU A 1 172 ? -6.725 -11.134 -3.753 1.00 97.62 172 LEU A CA 1
ATOM 1344 C C . LEU A 1 172 ? -8.044 -10.784 -4.460 1.00 97.62 172 LEU A C 1
ATOM 1346 O O . LEU A 1 172 ? -8.637 -9.756 -4.142 1.00 97.62 172 LEU A O 1
ATOM 1350 N N . ASP A 1 173 ? -8.548 -11.639 -5.354 1.00 97.75 173 ASP A N 1
ATOM 1351 C CA . ASP A 1 173 ? -9.837 -11.416 -6.022 1.00 97.75 173 ASP A CA 1
ATOM 1352 C C . ASP A 1 173 ? -11.024 -11.604 -5.067 1.00 97.75 173 ASP A C 1
ATOM 1354 O O . ASP A 1 173 ? -12.113 -11.099 -5.336 1.00 97.75 173 ASP A O 1
ATOM 1358 N N . SER A 1 174 ? -10.810 -12.291 -3.935 1.00 95.88 174 SER A N 1
ATOM 1359 C CA . SER A 1 174 ? -11.820 -12.441 -2.879 1.00 95.88 174 SER A CA 1
ATOM 1360 C C . SER A 1 174 ? -12.068 -11.152 -2.092 1.00 95.88 174 SER A C 1
ATOM 1362 O O . SER A 1 174 ? -13.070 -11.049 -1.388 1.00 95.88 174 SER A O 1
ATOM 1364 N N . ILE A 1 175 ? -11.171 -10.166 -2.204 1.00 96.19 175 ILE A N 1
ATOM 1365 C CA . ILE A 1 175 ? -11.332 -8.869 -1.553 1.00 96.19 175 ILE A CA 1
ATOM 1366 C C . ILE A 1 175 ? -12.313 -8.029 -2.391 1.00 96.19 175 ILE A C 1
ATOM 1368 O O . ILE A 1 175 ? -12.167 -7.951 -3.616 1.00 96.19 175 ILE A O 1
ATOM 1372 N N . PRO A 1 176 ? -13.299 -7.351 -1.782 1.00 95.94 176 PRO A N 1
ATOM 1373 C CA . PRO A 1 176 ? -14.236 -6.488 -2.503 1.00 95.94 176 PRO A CA 1
ATOM 1374 C C . PRO A 1 176 ? -13.527 -5.352 -3.241 1.00 95.94 176 PRO A C 1
ATOM 1376 O O . PRO A 1 176 ? -12.372 -5.029 -2.958 1.00 95.94 176 PRO A O 1
ATOM 1379 N N . PHE A 1 177 ? -14.201 -4.733 -4.211 1.00 95.38 177 PHE A N 1
ATOM 1380 C CA . PHE A 1 177 ? -13.656 -3.546 -4.878 1.00 95.38 177 PHE A CA 1
ATOM 1381 C C . PHE A 1 177 ? -13.417 -2.452 -3.831 1.00 95.38 177 PHE A C 1
ATOM 1383 O O . PHE A 1 177 ? -14.325 -2.209 -3.030 1.00 95.38 177 PHE A O 1
ATOM 1390 N N . PRO A 1 178 ? -12.256 -1.766 -3.829 1.00 96.50 178 PRO A N 1
ATOM 1391 C CA . PRO A 1 178 ? -12.025 -0.656 -2.915 1.00 96.50 178 PRO A CA 1
ATOM 1392 C C . PRO A 1 178 ? -13.140 0.403 -3.070 1.00 96.50 178 PRO A C 1
ATOM 1394 O O . PRO A 1 178 ? -13.291 0.971 -4.158 1.00 96.50 178 PRO A O 1
ATOM 1397 N N . PRO A 1 179 ? -13.956 0.677 -2.033 1.00 96.56 179 PRO A N 1
ATOM 1398 C CA . PRO A 1 179 ? -15.113 1.568 -2.098 1.00 96.56 179 PRO A CA 1
ATOM 1399 C C . PRO A 1 179 ? -14.710 3.049 -2.155 1.00 96.56 179 PRO A C 1
ATOM 1401 O O . PRO A 1 179 ? -14.956 3.828 -1.238 1.00 96.56 179 PRO A O 1
ATOM 1404 N N . TYR A 1 180 ? -14.146 3.476 -3.285 1.00 96.38 180 TYR A N 1
ATOM 1405 C CA . TYR A 1 180 ? -13.761 4.867 -3.553 1.00 96.38 180 TYR A CA 1
ATOM 1406 C C . TYR A 1 180 ? -14.920 5.874 -3.470 1.00 96.38 180 TYR A C 1
ATOM 1408 O O . TYR A 1 180 ? -14.681 7.073 -3.384 1.00 96.38 180 TYR A O 1
ATOM 1416 N N . HIS A 1 181 ? -16.171 5.410 -3.450 1.00 93.00 181 HIS A N 1
ATOM 1417 C CA . HIS A 1 181 ? -17.339 6.257 -3.207 1.00 93.00 181 HIS A CA 1
ATOM 1418 C C . HIS A 1 181 ? -17.432 6.779 -1.758 1.00 93.00 181 HIS A C 1
ATOM 1420 O O . HIS A 1 181 ? -18.202 7.700 -1.508 1.00 93.00 181 HIS A O 1
ATOM 1426 N N . LEU A 1 182 ? -16.669 6.216 -0.809 1.00 95.50 182 LEU A N 1
ATOM 1427 C CA . LEU A 1 182 ? -16.608 6.694 0.582 1.00 95.50 182 LEU A CA 1
ATOM 1428 C C . LEU A 1 182 ? -15.796 7.984 0.753 1.00 95.50 182 LEU A C 1
ATOM 1430 O O . LEU A 1 182 ? -15.762 8.545 1.846 1.00 95.50 182 LEU A O 1
ATOM 1434 N N . ILE A 1 183 ? -15.113 8.443 -0.296 1.00 95.06 183 ILE A N 1
ATOM 1435 C CA . ILE A 1 183 ? -14.282 9.644 -0.260 1.00 95.06 183 ILE A CA 1
ATOM 1436 C C . ILE A 1 183 ? -14.667 10.595 -1.391 1.00 95.06 183 ILE A C 1
ATOM 1438 O O . ILE A 1 183 ? -15.090 10.181 -2.469 1.00 95.06 183 ILE A O 1
ATOM 1442 N N . ASP A 1 184 ? -14.468 11.892 -1.169 1.00 94.06 184 ASP A N 1
ATOM 1443 C CA . ASP A 1 184 ? -14.627 12.889 -2.223 1.00 94.06 184 ASP A CA 1
ATOM 1444 C C . ASP A 1 184 ? -13.388 12.907 -3.123 1.00 94.06 184 ASP A C 1
ATOM 1446 O O . ASP A 1 184 ? -12.348 13.482 -2.787 1.00 94.06 184 ASP A O 1
ATOM 1450 N N . ILE A 1 185 ? -13.510 12.283 -4.295 1.00 92.56 185 ILE A N 1
ATOM 1451 C CA . ILE A 1 185 ? -12.409 12.128 -5.249 1.00 92.56 185 ILE A CA 1
ATOM 1452 C C . ILE A 1 185 ? -11.808 13.468 -5.704 1.00 92.56 185 ILE A C 1
ATOM 1454 O O . ILE A 1 185 ? -10.645 13.511 -6.101 1.00 92.56 185 ILE A O 1
ATOM 1458 N N . LYS A 1 186 ? -12.564 14.578 -5.636 1.00 91.31 186 LYS A N 1
ATOM 1459 C CA . LYS A 1 186 ? -12.104 15.904 -6.086 1.00 91.31 186 LYS A CA 1
ATOM 1460 C C . LYS A 1 186 ? -10.991 16.466 -5.210 1.00 91.31 186 LYS A C 1
ATOM 1462 O O . LYS A 1 186 ? -10.229 17.312 -5.678 1.00 91.31 186 LYS A O 1
ATOM 1467 N N . GLN A 1 187 ? -10.901 16.000 -3.967 1.00 90.06 187 GLN A N 1
ATOM 1468 C CA . GLN A 1 187 ? -9.880 16.435 -3.020 1.00 90.06 187 GLN A CA 1
ATOM 1469 C C . GLN A 1 187 ? -8.512 15.838 -3.360 1.00 90.06 187 GLN A C 1
ATOM 1471 O O . GLN A 1 187 ? -7.497 16.450 -3.052 1.00 90.06 187 GLN A O 1
ATOM 1476 N N . TYR A 1 188 ? -8.468 14.698 -4.058 1.00 90.50 188 TYR A N 1
ATOM 1477 C CA . TYR A 1 188 ? -7.245 13.944 -4.339 1.00 90.50 188 TYR A CA 1
ATOM 1478 C C . TYR A 1 188 ? -6.556 14.421 -5.612 1.00 90.50 188 TYR A C 1
ATOM 1480 O O . TYR A 1 188 ? -6.605 13.787 -6.672 1.00 90.50 188 TYR A O 1
ATOM 1488 N N . ARG A 1 189 ? -5.929 15.594 -5.489 1.00 91.38 189 ARG A N 1
ATOM 1489 C CA . ARG A 1 189 ? -5.145 16.220 -6.550 1.00 91.38 189 ARG A CA 1
ATOM 1490 C C . ARG A 1 189 ? -3.652 16.117 -6.262 1.00 91.38 189 ARG A C 1
ATOM 1492 O O . ARG A 1 189 ? -3.203 16.312 -5.134 1.00 91.38 189 ARG A O 1
ATOM 1499 N N . GLN A 1 190 ? -2.883 15.839 -7.302 1.00 90.81 190 GLN A N 1
ATOM 1500 C CA . GLN A 1 190 ? -1.427 15.764 -7.270 1.00 90.81 190 GLN A CA 1
ATOM 1501 C C . GLN A 1 190 ? -0.829 16.929 -8.081 1.00 90.81 190 GLN A C 1
ATOM 1503 O O . GLN A 1 190 ? -1.479 17.415 -9.016 1.00 90.81 190 GLN A O 1
ATOM 1508 N N . PRO A 1 191 ? 0.380 17.407 -7.734 1.00 89.81 191 PRO A N 1
ATOM 1509 C CA . PRO A 1 191 ? 1.085 18.407 -8.529 1.00 89.81 191 PRO A CA 1
ATOM 1510 C C . PRO A 1 191 ? 1.454 17.846 -9.910 1.00 89.81 191 PRO A C 1
ATOM 1512 O O . PRO A 1 191 ? 1.607 16.636 -10.081 1.00 89.81 191 PRO A O 1
ATOM 1515 N N . GLU A 1 192 ? 1.634 18.730 -10.893 1.00 88.38 192 GLU A N 1
ATOM 1516 C CA . GLU A 1 192 ? 1.897 18.363 -12.299 1.00 88.38 192 GLU A CA 1
ATOM 1517 C C . GLU A 1 192 ? 3.206 17.582 -12.494 1.00 88.38 192 GLU A C 1
ATOM 1519 O O . GLU A 1 192 ? 3.344 16.802 -13.430 1.00 88.38 192 GLU A O 1
ATOM 1524 N N . ILE A 1 193 ? 4.169 17.728 -11.583 1.00 86.94 193 ILE A N 1
ATOM 1525 C CA . ILE A 1 193 ? 5.401 16.926 -11.609 1.00 86.94 193 ILE A CA 1
ATOM 1526 C C . ILE A 1 193 ? 5.140 15.437 -11.309 1.00 86.94 193 ILE A C 1
ATOM 1528 O O . ILE A 1 193 ? 5.857 14.555 -11.796 1.00 86.94 193 ILE A O 1
ATOM 1532 N N . SER A 1 194 ? 4.079 15.151 -10.552 1.00 87.69 194 SER A N 1
ATOM 1533 C CA . SER A 1 194 ? 3.741 13.821 -10.035 1.00 87.69 194 SER A CA 1
ATOM 1534 C C . SER A 1 194 ? 2.576 13.166 -10.780 1.00 87.69 194 SER A C 1
ATOM 1536 O O . SER A 1 194 ? 2.320 11.986 -10.565 1.00 87.69 194 SER A O 1
ATOM 1538 N N . CYS A 1 195 ? 1.864 13.896 -11.642 1.00 93.44 195 CYS A N 1
ATOM 1539 C CA . CYS A 1 195 ? 0.758 13.358 -12.436 1.00 93.44 195 CYS A CA 1
ATOM 1540 C C . CYS A 1 195 ? 0.551 14.143 -13.735 1.00 93.44 195 CYS A C 1
ATOM 1542 O O . CYS A 1 195 ? 0.900 15.318 -13.820 1.00 93.44 195 CYS A O 1
ATOM 1544 N N . ARG A 1 196 ? -0.085 13.529 -14.735 1.00 95.00 196 ARG A N 1
ATOM 1545 C CA . ARG A 1 196 ? -0.528 14.225 -15.956 1.00 95.00 196 ARG A CA 1
ATOM 1546 C C . ARG A 1 196 ? -1.959 14.726 -15.858 1.00 95.00 196 ARG A C 1
ATOM 1548 O O . ARG A 1 196 ? -2.314 15.712 -16.504 1.00 95.00 196 ARG A O 1
ATOM 1555 N N . ARG A 1 197 ? -2.815 14.014 -15.124 1.00 95.31 197 ARG A N 1
ATOM 1556 C CA . ARG A 1 197 ? -4.247 14.308 -15.040 1.00 95.31 197 ARG A CA 1
ATOM 1557 C C . ARG A 1 197 ? -4.765 14.118 -13.623 1.00 95.31 197 ARG A C 1
ATOM 1559 O O . ARG A 1 197 ? -4.484 13.133 -12.958 1.00 95.31 197 ARG A O 1
ATOM 1566 N N . ASN A 1 198 ? -5.606 15.057 -13.203 1.00 94.88 198 ASN A N 1
ATOM 1567 C CA . ASN A 1 198 ? -6.314 15.011 -11.930 1.00 94.88 198 ASN A CA 1
ATOM 1568 C C . ASN A 1 198 ? -7.816 14.728 -12.144 1.00 94.88 198 ASN A C 1
ATOM 1570 O O . ASN A 1 198 ? -8.367 15.174 -13.155 1.00 94.88 198 ASN A O 1
ATOM 1574 N N . PRO A 1 199 ? -8.507 14.069 -11.193 1.00 95.19 199 PRO A N 1
ATOM 1575 C CA . PRO A 1 199 ? -7.970 13.491 -9.956 1.00 95.19 199 PRO A CA 1
ATOM 1576 C C . PRO A 1 199 ? -7.249 12.152 -10.193 1.00 95.19 199 PRO A C 1
ATOM 1578 O O . PRO A 1 199 ? -7.507 11.471 -11.193 1.00 95.19 199 PRO A O 1
ATOM 1581 N N . VAL A 1 200 ? -6.371 11.790 -9.251 1.00 95.56 200 VAL A N 1
ATOM 1582 C CA . VAL A 1 200 ? -5.526 10.584 -9.295 1.00 95.56 200 VAL A CA 1
ATOM 1583 C C . VAL A 1 200 ? -6.059 9.522 -8.330 1.00 95.56 200 VAL A C 1
ATOM 1585 O O . VAL A 1 200 ? -6.250 9.801 -7.145 1.00 95.56 200 VAL A O 1
ATOM 1588 N N . ALA A 1 201 ? -6.262 8.300 -8.821 1.00 96.62 201 ALA A N 1
ATOM 1589 C CA . ALA A 1 201 ? -6.526 7.123 -7.995 1.00 96.62 201 ALA A CA 1
ATOM 1590 C C . ALA A 1 201 ? -5.238 6.344 -7.734 1.00 96.62 201 ALA A C 1
ATOM 1592 O O . ALA A 1 201 ? -4.339 6.319 -8.572 1.00 96.62 201 ALA A O 1
ATOM 1593 N N . TYR A 1 202 ? -5.170 5.667 -6.590 1.00 96.94 202 TYR A N 1
ATOM 1594 C CA . TYR A 1 202 ? -4.133 4.675 -6.309 1.00 96.94 202 TYR A CA 1
ATOM 1595 C C . TYR A 1 202 ? -4.748 3.286 -6.438 1.00 96.94 202 TYR A C 1
ATOM 1597 O O . TYR A 1 202 ? -5.917 3.089 -6.126 1.00 96.94 202 TYR A O 1
ATOM 1605 N N . MET A 1 203 ? -3.982 2.318 -6.914 1.00 97.44 203 MET A N 1
ATOM 1606 C CA . MET A 1 203 ? -4.472 0.957 -7.097 1.00 97.44 203 MET A CA 1
ATOM 1607 C C . MET A 1 203 ? -3.348 -0.033 -6.828 1.00 97.44 203 MET A C 1
ATOM 1609 O O . MET A 1 203 ? -2.210 0.199 -7.219 1.00 97.44 203 MET A O 1
ATOM 1613 N N . GLU A 1 204 ? -3.675 -1.150 -6.190 1.00 97.38 204 GLU A N 1
ATOM 1614 C CA . GLU A 1 204 ? -2.800 -2.318 -6.120 1.00 97.38 204 GLU A CA 1
ATOM 1615 C C . GLU A 1 204 ? -3.337 -3.395 -7.074 1.00 97.38 204 GLU A C 1
ATOM 1617 O O . GLU A 1 204 ? -4.546 -3.622 -7.167 1.00 97.38 204 GLU A O 1
ATOM 1622 N N . THR A 1 205 ? -2.448 -4.073 -7.784 1.00 98.25 205 THR A N 1
ATOM 1623 C CA . THR A 1 205 ? -2.723 -5.232 -8.636 1.00 98.25 205 THR A CA 1
ATOM 1624 C C . THR A 1 205 ? -2.080 -6.500 -8.081 1.00 98.25 205 THR A C 1
ATOM 1626 O O . THR A 1 205 ? -2.443 -7.601 -8.501 1.00 98.25 205 THR A O 1
ATOM 1629 N N . SER A 1 206 ? -1.139 -6.367 -7.148 1.00 97.81 206 SER A N 1
ATOM 1630 C CA . SER A 1 206 ? -0.434 -7.473 -6.508 1.00 97.81 206 SER A CA 1
ATOM 1631 C C . SER A 1 206 ? 0.088 -7.082 -5.124 1.00 97.81 206 SER A C 1
ATOM 1633 O O . SER A 1 206 ? 0.210 -5.901 -4.808 1.00 97.81 206 SER A O 1
ATOM 1635 N N . ARG A 1 207 ? 0.382 -8.090 -4.298 1.00 97.19 207 ARG A N 1
ATOM 1636 C CA . ARG A 1 207 ? 1.015 -7.953 -2.979 1.00 97.19 207 ARG A CA 1
ATOM 1637 C C . ARG A 1 207 ? 2.223 -8.871 -2.876 1.00 97.19 207 ARG A C 1
ATOM 1639 O O . ARG A 1 207 ? 2.160 -10.031 -3.289 1.00 97.19 207 ARG A O 1
ATOM 1646 N N . GLY A 1 208 ? 3.286 -8.358 -2.264 1.00 95.50 208 GLY A N 1
ATOM 1647 C CA . GLY A 1 208 ? 4.530 -9.076 -2.013 1.00 95.50 208 GLY A CA 1
ATOM 1648 C C . GLY A 1 208 ? 5.529 -8.926 -3.154 1.00 95.50 208 GLY A C 1
ATOM 1649 O O . GLY A 1 208 ? 5.200 -8.512 -4.264 1.00 95.50 208 GLY A O 1
ATOM 1650 N N . CYS A 1 209 ? 6.782 -9.285 -2.882 1.00 95.69 209 CYS A N 1
ATOM 1651 C CA . CYS A 1 209 ? 7.850 -9.208 -3.873 1.00 95.69 209 CYS A CA 1
ATOM 1652 C C . CYS A 1 209 ? 8.929 -10.257 -3.591 1.00 95.69 209 CYS A C 1
ATOM 1654 O O . CYS A 1 209 ? 9.425 -10.355 -2.468 1.00 95.69 209 CYS A O 1
ATOM 1656 N N . PHE A 1 210 ? 9.310 -11.013 -4.630 1.00 94.94 210 PHE A N 1
ATOM 1657 C CA . PHE A 1 210 ? 10.265 -12.127 -4.535 1.00 94.94 210 PHE A CA 1
ATOM 1658 C C . PHE A 1 210 ? 11.691 -11.679 -4.177 1.00 94.94 210 PHE A C 1
ATOM 1660 O O . PHE A 1 210 ? 12.515 -12.499 -3.766 1.00 94.94 210 PHE A O 1
ATOM 1667 N N . ALA A 1 211 ? 12.009 -10.396 -4.380 1.00 95.31 211 ALA A N 1
ATOM 1668 C CA . ALA A 1 211 ? 13.346 -9.870 -4.161 1.00 95.31 211 ALA A CA 1
ATOM 1669 C C . ALA A 1 211 ? 13.708 -9.872 -2.669 1.00 95.31 211 ALA A C 1
ATOM 1671 O O . ALA A 1 211 ? 12.879 -9.604 -1.797 1.00 95.31 211 ALA A O 1
ATOM 1672 N N . ARG A 1 212 ? 14.985 -10.137 -2.386 1.00 95.62 212 ARG A N 1
ATOM 1673 C CA . ARG A 1 212 ? 15.548 -10.233 -1.031 1.00 95.62 212 ARG A CA 1
ATOM 1674 C C . ARG A 1 212 ? 16.495 -9.072 -0.714 1.00 95.62 212 ARG A C 1
ATOM 1676 O O . ARG A 1 212 ? 17.511 -9.275 -0.056 1.00 95.62 212 ARG A O 1
ATOM 1683 N N . CYS A 1 213 ? 16.176 -7.881 -1.218 1.00 96.25 213 CYS A N 1
ATOM 1684 C CA . CYS A 1 213 ? 16.927 -6.660 -0.933 1.00 96.25 213 CYS A CA 1
ATOM 1685 C C . CYS A 1 213 ? 16.904 -6.385 0.575 1.00 96.25 213 CYS A C 1
ATOM 1687 O O . CYS A 1 213 ? 15.826 -6.384 1.173 1.00 96.25 213 CYS A O 1
ATOM 1689 N N . ILE A 1 214 ? 18.069 -6.155 1.181 1.00 95.38 214 ILE A N 1
ATOM 1690 C CA . ILE A 1 214 ? 18.211 -6.148 2.649 1.00 95.38 214 ILE A CA 1
ATOM 1691 C C . ILE A 1 214 ? 17.526 -4.953 3.330 1.00 95.38 214 ILE A C 1
ATOM 1693 O O . ILE A 1 214 ? 17.190 -5.024 4.505 1.00 95.38 214 ILE A O 1
ATOM 1697 N N . TYR A 1 215 ? 17.287 -3.873 2.585 1.00 93.44 215 TYR A N 1
ATOM 1698 C CA . TYR A 1 215 ? 16.648 -2.646 3.068 1.00 93.44 215 TYR A CA 1
ATOM 1699 C C . TYR A 1 215 ? 15.111 -2.676 2.970 1.00 93.44 215 TYR A C 1
ATOM 1701 O O . TYR A 1 215 ? 14.433 -1.781 3.469 1.00 93.44 215 TYR A O 1
ATOM 1709 N N . CYS A 1 216 ? 14.535 -3.669 2.285 1.00 93.00 216 CYS A N 1
ATOM 1710 C CA . CYS A 1 216 ? 13.108 -3.693 1.978 1.00 93.00 216 CYS A CA 1
ATOM 1711 C C . CYS A 1 216 ? 12.299 -4.323 3.123 1.00 93.00 216 CYS A C 1
ATOM 1713 O O . CYS A 1 216 ? 12.563 -5.452 3.535 1.00 93.00 216 CYS A O 1
ATOM 1715 N N . ASN A 1 217 ? 11.261 -3.629 3.600 1.00 89.50 217 ASN A N 1
ATOM 1716 C CA . ASN A 1 217 ? 10.348 -4.167 4.609 1.00 89.50 217 ASN A CA 1
ATOM 1717 C C . ASN A 1 217 ? 9.429 -5.236 3.989 1.00 89.50 217 ASN A C 1
ATOM 1719 O O . ASN A 1 217 ? 8.654 -4.950 3.080 1.00 89.50 217 ASN A O 1
ATOM 1723 N N . LYS A 1 218 ? 9.495 -6.466 4.513 1.00 89.44 218 LYS A N 1
ATOM 1724 C CA . LYS A 1 218 ? 8.664 -7.607 4.083 1.00 89.44 218 LYS A CA 1
ATOM 1725 C C . LYS A 1 218 ? 7.637 -8.052 5.125 1.00 89.44 218 LYS A C 1
ATOM 1727 O O . LYS A 1 218 ? 6.944 -9.039 4.903 1.00 89.44 218 LYS A O 1
ATOM 1732 N N . ASN A 1 219 ? 7.499 -7.317 6.227 1.00 84.69 219 ASN A N 1
ATOM 1733 C CA . ASN A 1 219 ? 6.629 -7.680 7.349 1.00 84.69 219 ASN A CA 1
ATOM 1734 C C . ASN A 1 219 ? 5.134 -7.576 7.022 1.00 84.69 219 ASN A C 1
ATOM 1736 O O . ASN A 1 219 ? 4.326 -8.120 7.768 1.00 84.69 219 ASN A O 1
ATOM 1740 N N . ILE A 1 220 ? 4.767 -6.870 5.946 1.00 90.06 220 ILE A N 1
ATOM 1741 C CA . ILE A 1 220 ? 3.364 -6.655 5.565 1.00 90.06 220 ILE A CA 1
ATOM 1742 C C . ILE A 1 220 ? 2.900 -7.682 4.534 1.00 90.06 220 ILE A C 1
ATOM 1744 O O . ILE A 1 220 ? 1.930 -8.387 4.776 1.00 90.06 220 ILE A O 1
ATOM 1748 N N . PHE A 1 221 ? 3.585 -7.764 3.387 1.00 93.19 221 PHE A N 1
ATOM 1749 C CA . PHE A 1 221 ? 3.133 -8.568 2.244 1.00 93.19 221 PHE A CA 1
ATOM 1750 C C . PHE A 1 221 ? 3.984 -9.816 1.966 1.00 93.19 221 PHE A C 1
ATOM 1752 O O . PHE A 1 221 ? 3.609 -10.638 1.125 1.00 93.19 221 PHE A O 1
ATOM 1759 N N . GLY A 1 222 ? 5.106 -9.977 2.672 1.00 93.31 222 GLY A N 1
ATOM 1760 C CA . GLY A 1 222 ? 5.996 -11.126 2.543 1.00 93.31 222 GLY A CA 1
ATOM 1761 C C . GLY A 1 222 ? 6.739 -11.216 1.203 1.00 93.31 222 GLY A C 1
ATOM 1762 O O . GLY A 1 222 ? 6.790 -10.281 0.401 1.00 93.31 222 GLY A O 1
ATOM 1763 N N . TYR A 1 223 ? 7.351 -12.381 0.974 1.00 94.50 223 TYR A N 1
ATOM 1764 C CA . TYR A 1 223 ? 8.129 -12.679 -0.239 1.00 94.50 223 TYR A CA 1
ATOM 1765 C C . TYR A 1 223 ? 7.307 -13.339 -1.351 1.00 94.50 223 TYR A C 1
ATOM 1767 O O . TYR A 1 223 ? 7.700 -13.308 -2.518 1.00 94.50 223 TYR A O 1
ATOM 1775 N N . LYS A 1 224 ? 6.185 -13.975 -0.997 1.00 95.50 224 LYS A N 1
ATOM 1776 C CA . LYS A 1 224 ? 5.313 -14.652 -1.955 1.00 95.50 224 LYS A CA 1
ATOM 1777 C C . LYS A 1 224 ? 4.446 -13.615 -2.651 1.00 95.50 224 LYS A C 1
ATOM 1779 O O . LYS A 1 224 ? 3.644 -12.944 -2.004 1.00 95.50 224 LYS A O 1
ATOM 1784 N N . ILE A 1 225 ? 4.588 -13.525 -3.968 1.00 96.25 225 ILE A N 1
ATOM 1785 C CA . ILE A 1 225 ? 3.746 -12.636 -4.757 1.00 96.25 225 ILE A CA 1
ATOM 1786 C C . ILE A 1 225 ? 2.375 -13.273 -4.932 1.00 96.25 225 ILE A C 1
ATOM 1788 O O . ILE A 1 225 ? 2.260 -14.426 -5.353 1.00 96.25 225 ILE A O 1
ATOM 1792 N N . ARG A 1 226 ? 1.344 -12.496 -4.627 1.00 97.56 226 ARG A N 1
ATOM 1793 C CA . ARG A 1 226 ? -0.060 -12.822 -4.865 1.00 97.56 226 ARG A CA 1
ATOM 1794 C C . ARG A 1 226 ? -0.628 -11.730 -5.752 1.00 97.56 226 ARG A C 1
ATOM 1796 O O . ARG A 1 226 ? -0.368 -10.551 -5.527 1.00 97.56 226 ARG A O 1
ATOM 1803 N N . MET A 1 227 ? -1.343 -12.111 -6.800 1.00 98.06 227 MET A N 1
ATOM 1804 C CA . MET A 1 227 ? -1.773 -11.186 -7.846 1.00 98.06 227 MET A CA 1
ATOM 1805 C C . MET A 1 227 ? -3.283 -11.247 -8.007 1.00 98.06 227 MET A C 1
ATOM 1807 O O . MET A 1 227 ? -3.865 -12.327 -7.942 1.00 98.06 227 MET A O 1
ATOM 1811 N N . LYS A 1 228 ? -3.899 -10.092 -8.265 1.00 98.56 228 LYS A N 1
ATOM 1812 C CA . LYS A 1 228 ? -5.272 -10.034 -8.771 1.00 98.56 228 LYS A CA 1
ATOM 1813 C C . LYS A 1 228 ? -5.320 -10.617 -10.185 1.00 98.56 228 LYS A C 1
ATOM 1815 O O . LYS A 1 228 ? -4.354 -10.447 -10.945 1.00 98.56 228 LYS A O 1
ATOM 1820 N N . SER A 1 229 ? -6.417 -11.258 -10.575 1.00 98.62 229 SER A N 1
ATOM 1821 C CA . SER A 1 229 ? -6.594 -11.681 -11.970 1.00 98.62 229 SER A CA 1
ATOM 1822 C C . SER A 1 229 ? -6.607 -10.483 -12.927 1.00 98.62 229 SER A C 1
ATOM 1824 O O . SER A 1 229 ? -6.853 -9.341 -12.531 1.00 98.62 229 SER A O 1
ATOM 1826 N N . VAL A 1 230 ? -6.331 -10.730 -14.212 1.00 98.69 230 VAL A N 1
ATOM 1827 C CA . VAL A 1 230 ? -6.393 -9.688 -15.253 1.00 98.69 230 VAL A CA 1
ATOM 1828 C C . VAL A 1 230 ? -7.794 -9.074 -15.315 1.00 98.69 230 VAL A C 1
ATOM 1830 O O . VAL A 1 230 ? -7.927 -7.854 -15.333 1.00 98.69 230 VAL A O 1
ATOM 1833 N N . GLU A 1 231 ? -8.836 -9.909 -15.264 1.00 98.56 231 GLU A N 1
ATOM 1834 C CA . GLU A 1 231 ? -10.232 -9.463 -15.224 1.00 98.56 231 GLU A CA 1
ATOM 1835 C C . GLU A 1 231 ? -10.495 -8.546 -14.028 1.00 98.56 231 GLU A C 1
ATOM 1837 O O . GLU A 1 231 ? -11.057 -7.460 -14.190 1.00 98.56 231 GLU A O 1
ATOM 1842 N N . ARG A 1 232 ? -10.016 -8.932 -12.840 1.00 98.25 232 ARG A N 1
ATOM 1843 C CA . ARG A 1 232 ? -10.166 -8.123 -11.634 1.00 98.25 232 ARG A CA 1
ATOM 1844 C C . ARG A 1 232 ? -9.494 -6.756 -11.762 1.00 98.25 232 ARG A C 1
ATOM 1846 O O . ARG A 1 232 ? -10.084 -5.750 -11.370 1.00 98.25 232 ARG A O 1
ATOM 1853 N N . VAL A 1 233 ? -8.281 -6.708 -12.314 1.00 98.75 233 VAL A N 1
ATOM 1854 C CA . VAL A 1 233 ? -7.552 -5.449 -12.536 1.00 98.75 233 VAL A CA 1
ATOM 1855 C C . VAL A 1 233 ? -8.317 -4.534 -13.490 1.00 98.75 233 VAL A C 1
ATOM 1857 O O . VAL A 1 233 ? -8.528 -3.364 -13.178 1.00 98.75 233 VAL A O 1
ATOM 1860 N N . LEU A 1 234 ? -8.775 -5.060 -14.625 1.00 98.62 234 LEU A N 1
ATOM 1861 C CA . LEU A 1 234 ? -9.523 -4.277 -15.611 1.00 98.62 234 LEU A CA 1
ATOM 1862 C C . LEU A 1 234 ? -10.843 -3.760 -15.033 1.00 98.62 234 LEU A C 1
ATOM 1864 O O . LEU A 1 234 ? -11.169 -2.592 -15.223 1.00 98.62 234 LEU A O 1
ATOM 1868 N N . GLY A 1 235 ? -11.564 -4.593 -14.277 1.00 98.25 235 GLY A N 1
ATOM 1869 C CA . GLY A 1 235 ? -12.802 -4.192 -13.611 1.00 98.25 235 GLY A CA 1
ATOM 1870 C C . GLY A 1 235 ? -12.590 -3.057 -12.606 1.00 98.25 235 GLY A C 1
ATOM 1871 O O . GLY A 1 235 ? -13.351 -2.090 -12.601 1.00 98.25 235 GLY A O 1
ATOM 1872 N N . GLU A 1 236 ? -11.534 -3.122 -11.787 1.00 98.19 236 GLU A N 1
ATOM 1873 C CA . GLU A 1 236 ? -11.186 -2.031 -10.866 1.00 98.19 236 GLU A CA 1
ATOM 1874 C C . GLU A 1 236 ? -10.802 -0.746 -11.616 1.00 98.19 236 GLU A C 1
ATOM 1876 O O . GLU A 1 236 ? -11.250 0.337 -11.238 1.00 98.19 236 GLU A O 1
ATOM 1881 N N . MET A 1 237 ? -10.039 -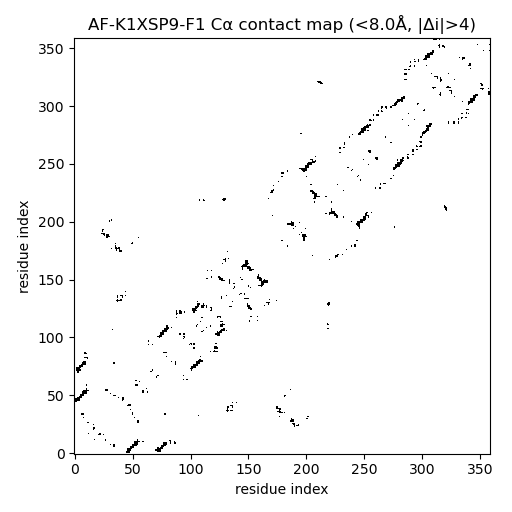0.845 -12.711 1.00 98.50 237 MET A N 1
ATOM 1882 C CA . MET A 1 237 ? -9.717 0.310 -13.554 1.00 98.50 237 MET A CA 1
ATOM 1883 C C . MET A 1 237 ? -10.984 0.936 -14.156 1.00 98.50 237 MET A C 1
ATOM 1885 O O . MET A 1 237 ? -11.188 2.141 -14.027 1.00 98.50 237 MET A O 1
ATOM 1889 N N . GLU A 1 238 ? -11.875 0.141 -14.757 1.00 98.12 238 GLU A N 1
ATOM 1890 C CA . GLU A 1 238 ? -13.158 0.613 -15.299 1.00 98.12 238 GLU A CA 1
ATOM 1891 C C . GLU A 1 238 ? -14.011 1.296 -14.219 1.00 98.12 238 GLU A C 1
ATOM 1893 O O . GLU A 1 238 ? -14.575 2.370 -14.450 1.00 98.12 238 GLU A O 1
ATOM 1898 N N . PHE A 1 239 ? -14.060 0.716 -13.017 1.00 97.06 239 PHE A N 1
ATOM 1899 C CA . PHE A 1 239 ? -14.760 1.290 -11.873 1.00 97.06 239 PHE A CA 1
ATOM 1900 C C . PHE A 1 239 ? -14.193 2.661 -11.474 1.00 97.06 239 PHE A C 1
ATOM 1902 O O . PHE A 1 239 ? -14.954 3.623 -11.341 1.00 97.06 239 PHE A O 1
ATOM 1909 N N . LEU A 1 240 ? -12.868 2.787 -11.344 1.00 97.19 240 LEU A N 1
ATOM 1910 C CA . LEU A 1 240 ? -12.206 4.055 -11.015 1.00 97.19 240 LEU A CA 1
ATOM 1911 C C . LEU A 1 240 ? -12.457 5.126 -12.087 1.00 97.19 240 LEU A C 1
ATOM 1913 O O . LEU A 1 240 ? -12.774 6.275 -11.763 1.00 97.19 240 LEU A O 1
ATOM 1917 N N . LEU A 1 241 ? -12.383 4.757 -13.367 1.00 96.88 241 LEU A N 1
ATOM 1918 C CA . LEU A 1 241 ? -12.664 5.675 -14.474 1.00 96.88 241 LEU A CA 1
ATOM 1919 C C . LEU A 1 241 ? -14.127 6.133 -14.477 1.00 96.88 241 LEU A C 1
ATOM 1921 O O . LEU A 1 241 ? -14.394 7.319 -14.689 1.00 96.88 241 LEU A O 1
ATOM 1925 N N . LYS A 1 242 ? -15.072 5.232 -14.177 1.00 96.38 242 LYS A N 1
ATOM 1926 C CA . LYS A 1 242 ? -16.503 5.553 -14.056 1.00 96.38 242 LYS A CA 1
ATOM 1927 C C . LYS A 1 242 ? -16.789 6.520 -12.906 1.00 96.38 242 LYS A C 1
ATOM 1929 O O . LYS A 1 242 ? -17.671 7.365 -13.039 1.00 96.38 242 LYS A O 1
ATOM 1934 N N . LEU A 1 243 ? -16.040 6.432 -11.805 1.00 95.88 243 LEU A N 1
ATOM 1935 C CA . LEU A 1 243 ? -16.127 7.405 -10.710 1.00 95.88 243 LEU A CA 1
ATOM 1936 C C . LEU A 1 243 ? -15.604 8.792 -11.107 1.00 95.88 243 LEU A C 1
ATOM 1938 O O . LEU A 1 243 ? -15.979 9.782 -10.485 1.00 95.88 243 LEU A O 1
ATOM 1942 N N . GLY A 1 244 ? -14.787 8.883 -12.158 1.00 96.12 244 GLY A N 1
ATOM 1943 C CA . GLY A 1 244 ? -14.304 10.145 -12.716 1.00 96.12 244 GLY A CA 1
ATOM 1944 C C . GLY A 1 244 ? -12.807 10.389 -12.543 1.00 96.12 244 GLY A C 1
ATOM 1945 O O . GLY A 1 244 ? -12.339 11.463 -12.936 1.00 96.12 244 GLY A O 1
ATOM 1946 N N . PHE A 1 245 ? -12.049 9.421 -12.014 1.00 96.44 245 PHE A N 1
ATOM 1947 C CA . PHE A 1 245 ? -10.588 9.488 -12.016 1.00 96.44 245 PHE A CA 1
ATOM 1948 C C . PHE A 1 245 ? -10.048 9.566 -13.444 1.00 96.44 245 PHE A C 1
ATOM 1950 O O . PHE A 1 245 ? -10.608 8.989 -14.378 1.00 96.44 245 PHE A O 1
ATOM 1957 N N . LYS A 1 246 ? -8.976 10.339 -13.625 1.00 96.44 246 LYS A N 1
ATOM 1958 C CA . LYS A 1 246 ? -8.345 10.555 -14.939 1.00 96.44 246 LYS A CA 1
ATOM 1959 C C . LYS A 1 246 ? -6.978 9.901 -15.051 1.00 96.44 246 LYS A C 1
ATOM 1961 O O . LYS A 1 246 ? -6.463 9.751 -16.161 1.00 96.44 246 LYS A O 1
ATOM 1966 N N . GLU A 1 247 ? -6.426 9.517 -13.909 1.00 97.56 247 GLU A N 1
ATOM 1967 C CA . GLU A 1 247 ? -5.134 8.877 -13.798 1.00 97.56 247 GLU A CA 1
ATOM 1968 C C . GLU A 1 247 ? -5.134 7.841 -12.677 1.00 97.56 247 GLU A C 1
ATOM 1970 O O . GLU A 1 247 ? -5.787 8.035 -11.648 1.00 97.56 247 GLU A O 1
ATOM 1975 N N . ILE A 1 248 ? -4.416 6.738 -12.894 1.00 98.19 248 ILE A N 1
ATOM 1976 C CA . ILE A 1 248 ? -4.283 5.640 -11.933 1.00 98.19 248 ILE A CA 1
ATOM 1977 C C . ILE A 1 248 ? -2.795 5.397 -11.672 1.00 98.19 248 ILE A C 1
ATOM 1979 O O . ILE A 1 248 ? -2.025 5.145 -12.594 1.00 98.19 248 ILE A O 1
ATOM 1983 N N . HIS A 1 249 ? -2.374 5.466 -10.413 1.00 97.81 249 HIS A N 1
ATOM 1984 C CA . HIS A 1 249 ? -1.020 5.110 -9.989 1.00 97.81 249 HIS A CA 1
ATOM 1985 C C . HIS A 1 249 ? -1.041 3.708 -9.399 1.00 97.81 249 HIS A C 1
ATOM 1987 O O . HIS A 1 249 ? -1.716 3.463 -8.398 1.00 97.81 249 HIS A O 1
ATOM 1993 N N . ILE A 1 250 ? -0.298 2.790 -10.014 1.00 98.25 250 ILE A N 1
ATOM 1994 C CA . ILE A 1 250 ? -0.179 1.422 -9.510 1.00 98.25 250 ILE A CA 1
ATOM 1995 C C . ILE A 1 250 ? 0.899 1.394 -8.423 1.00 98.25 250 ILE A C 1
ATOM 1997 O O . ILE A 1 250 ? 2.043 1.776 -8.678 1.00 98.25 250 ILE A O 1
ATOM 2001 N N . ILE A 1 251 ? 0.535 0.969 -7.215 1.00 96.50 251 ILE A N 1
ATOM 2002 C CA . ILE A 1 251 ? 1.399 1.026 -6.025 1.00 96.50 251 ILE A CA 1
ATOM 2003 C C . ILE A 1 251 ? 1.987 -0.328 -5.609 1.00 96.50 251 ILE A C 1
ATOM 2005 O O . ILE A 1 251 ? 2.482 -0.459 -4.494 1.00 96.50 251 ILE A O 1
ATOM 2009 N N . ASP A 1 252 ? 1.929 -1.323 -6.491 1.00 97.12 252 ASP A N 1
ATOM 2010 C CA . ASP A 1 252 ? 2.554 -2.633 -6.301 1.00 97.12 252 ASP A CA 1
ATOM 2011 C C . ASP A 1 252 ? 4.043 -2.500 -5.971 1.00 97.12 252 ASP A C 1
ATOM 2013 O O . ASP A 1 252 ? 4.729 -1.663 -6.556 1.00 97.12 252 ASP A O 1
ATOM 2017 N N . ASP A 1 253 ? 4.570 -3.412 -5.150 1.00 94.69 253 ASP A N 1
ATOM 2018 C CA . ASP A 1 253 ? 6.020 -3.533 -4.936 1.00 94.69 253 ASP A CA 1
ATOM 2019 C C . ASP A 1 253 ? 6.775 -3.759 -6.261 1.00 94.69 253 ASP A C 1
ATOM 2021 O O . ASP A 1 253 ? 7.944 -3.396 -6.390 1.00 94.69 253 ASP A O 1
ATOM 2025 N N . ILE A 1 254 ? 6.129 -4.436 -7.221 1.00 95.06 254 ILE A N 1
ATOM 2026 C CA . ILE A 1 254 ? 6.656 -4.682 -8.564 1.00 95.06 254 ILE A CA 1
ATOM 2027 C C . ILE A 1 254 ? 5.534 -5.097 -9.534 1.00 95.06 254 ILE A C 1
ATOM 2029 O O . ILE A 1 254 ? 5.185 -6.271 -9.658 1.00 95.06 254 ILE A O 1
ATOM 2033 N N . PHE A 1 255 ? 5.001 -4.144 -10.301 1.00 97.38 255 PHE A N 1
ATOM 2034 C CA . PHE A 1 255 ? 3.945 -4.424 -11.292 1.00 97.38 255 PHE A CA 1
ATOM 2035 C C . PHE A 1 255 ? 4.357 -5.489 -12.330 1.00 97.38 255 PHE A C 1
ATOM 2037 O O . PHE A 1 255 ? 3.545 -6.314 -12.746 1.00 97.38 255 PHE A O 1
ATOM 2044 N N . THR A 1 256 ? 5.637 -5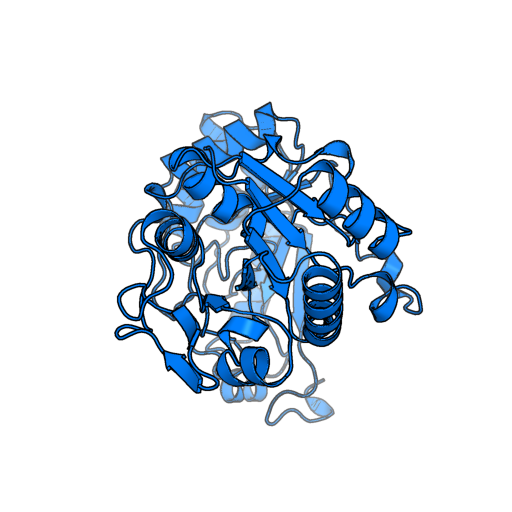.509 -12.719 1.00 97.56 256 THR A N 1
ATOM 2045 C CA . THR A 1 256 ? 6.186 -6.420 -13.738 1.00 97.56 256 THR A CA 1
ATOM 2046 C C . THR A 1 256 ? 6.785 -7.706 -13.167 1.00 97.56 256 THR A C 1
ATOM 2048 O O . THR A 1 256 ? 7.564 -8.379 -13.841 1.00 97.56 256 THR A O 1
ATOM 2051 N N . ALA A 1 257 ? 6.425 -8.090 -11.936 1.00 95.81 257 ALA A N 1
ATOM 2052 C CA . ALA A 1 257 ? 6.886 -9.350 -11.350 1.00 95.81 257 ALA A CA 1
ATOM 2053 C C . ALA A 1 257 ? 6.564 -10.555 -12.246 1.00 95.81 257 ALA A C 1
ATOM 2055 O O . ALA A 1 257 ? 7.387 -11.459 -12.386 1.00 95.81 257 ALA A O 1
ATOM 2056 N N . ASP A 1 258 ? 5.388 -10.524 -12.873 1.00 97.31 258 ASP A N 1
ATOM 2057 C CA . ASP A 1 258 ? 5.020 -11.382 -13.991 1.00 97.31 258 ASP A CA 1
ATOM 2058 C C . ASP A 1 258 ? 4.849 -10.503 -15.237 1.00 97.31 258 ASP A C 1
ATOM 2060 O O . ASP A 1 258 ? 3.828 -9.838 -15.430 1.00 97.31 258 ASP A O 1
ATOM 2064 N N . MET A 1 259 ? 5.881 -10.489 -16.083 1.00 97.88 259 MET A N 1
ATOM 2065 C CA . MET A 1 259 ? 5.899 -9.701 -17.317 1.00 97.88 259 MET A CA 1
ATOM 2066 C C . MET A 1 259 ? 4.814 -10.143 -18.308 1.00 97.88 259 MET A C 1
ATOM 2068 O O . MET A 1 259 ? 4.270 -9.301 -19.019 1.00 97.88 259 MET A O 1
ATOM 2072 N N . LYS A 1 260 ? 4.447 -11.434 -18.333 1.00 98.31 260 LYS A N 1
ATOM 2073 C CA . LYS A 1 260 ? 3.385 -11.936 -19.219 1.00 98.31 260 LYS A CA 1
ATOM 2074 C C . LYS A 1 260 ? 2.032 -11.400 -18.774 1.00 98.31 260 LYS A C 1
ATOM 2076 O O . LYS A 1 260 ? 1.262 -10.925 -19.605 1.00 98.31 260 LYS A O 1
ATOM 2081 N N . ARG A 1 261 ? 1.765 -11.409 -17.466 1.00 98.44 261 ARG A N 1
ATOM 2082 C CA . ARG A 1 261 ? 0.555 -10.801 -16.900 1.00 98.44 261 ARG A CA 1
ATOM 2083 C C . ARG A 1 261 ? 0.514 -9.293 -17.154 1.00 98.44 261 ARG A C 1
ATOM 2085 O O . ARG A 1 261 ? -0.527 -8.780 -17.554 1.00 98.44 261 ARG A O 1
ATOM 2092 N N . ALA A 1 262 ? 1.626 -8.584 -16.953 1.00 98.50 262 ALA A N 1
ATOM 2093 C CA . ALA A 1 262 ? 1.704 -7.148 -17.230 1.00 98.50 262 ALA A CA 1
ATOM 2094 C C . ALA A 1 262 ? 1.395 -6.834 -18.706 1.00 98.50 262 ALA A C 1
ATOM 2096 O O . ALA A 1 262 ? 0.607 -5.929 -18.989 1.00 98.50 262 ALA A O 1
ATOM 2097 N N . TYR A 1 263 ? 1.939 -7.627 -19.636 1.00 98.62 263 TYR A N 1
ATOM 2098 C CA . TYR A 1 263 ? 1.633 -7.535 -21.064 1.00 98.62 263 TYR A CA 1
ATOM 2099 C C . TYR A 1 263 ? 0.139 -7.764 -21.344 1.00 98.62 263 TYR A C 1
ATOM 2101 O O . TYR A 1 263 ? -0.492 -6.948 -22.012 1.00 98.62 263 TYR A O 1
ATOM 2109 N N . GLN A 1 264 ? -0.450 -8.826 -20.781 1.00 98.69 264 GLN A N 1
ATOM 2110 C CA . GLN A 1 264 ? -1.877 -9.146 -20.935 1.00 98.69 264 GLN A CA 1
ATOM 2111 C C . GLN A 1 264 ? -2.794 -8.027 -20.428 1.00 98.69 264 GLN A C 1
ATOM 2113 O O . GLN A 1 264 ? -3.762 -7.683 -21.101 1.00 98.69 264 GLN A O 1
ATOM 2118 N N . ILE A 1 265 ? -2.482 -7.427 -19.273 1.00 98.81 265 ILE A N 1
ATOM 2119 C CA . ILE A 1 265 ? -3.229 -6.273 -18.749 1.00 98.81 265 ILE A CA 1
ATOM 2120 C C . ILE A 1 265 ? -3.190 -5.119 -19.756 1.00 98.81 265 ILE A C 1
ATOM 2122 O O . ILE A 1 265 ? -4.227 -4.531 -20.055 1.00 98.81 265 ILE A O 1
ATOM 2126 N N . CYS A 1 266 ? -2.014 -4.808 -20.309 1.00 98.81 266 CYS A N 1
ATOM 2127 C CA . CYS A 1 266 ? -1.864 -3.708 -21.260 1.00 98.81 266 CYS A CA 1
ATOM 2128 C C . CYS A 1 266 ? -2.603 -3.970 -22.583 1.00 98.81 266 CYS A C 1
ATOM 2130 O O . CYS A 1 266 ? -3.270 -3.071 -23.092 1.00 98.81 266 CYS A O 1
ATOM 2132 N N . GLU A 1 267 ? -2.537 -5.189 -23.124 1.00 98.75 267 GLU A N 1
ATOM 2133 C CA . GLU A 1 267 ? -3.287 -5.562 -24.332 1.00 98.75 267 GLU A CA 1
ATOM 2134 C C . GLU A 1 267 ? -4.804 -5.471 -24.117 1.00 98.75 267 GLU A C 1
ATOM 2136 O O . GLU A 1 267 ? -5.517 -4.930 -24.962 1.00 98.75 267 GLU A O 1
ATOM 2141 N N . GLU A 1 268 ? -5.316 -5.911 -22.966 1.00 98.75 268 GLU A N 1
ATOM 2142 C CA . GLU A 1 268 ? -6.748 -5.801 -22.680 1.00 98.75 268 GLU A CA 1
ATOM 2143 C C . GLU A 1 268 ? -7.199 -4.348 -22.443 1.00 98.75 268 GLU A C 1
ATOM 2145 O O . GLU A 1 268 ? -8.291 -3.983 -22.883 1.00 98.75 268 GLU A O 1
ATOM 2150 N N . ILE A 1 269 ? -6.361 -3.485 -21.849 1.00 98.81 269 ILE A N 1
ATOM 2151 C CA . ILE A 1 269 ? -6.606 -2.028 -21.774 1.00 98.81 269 ILE A CA 1
ATOM 2152 C C . ILE A 1 269 ? -6.785 -1.438 -23.183 1.00 98.81 269 ILE A C 1
ATOM 2154 O O . ILE A 1 269 ? -7.737 -0.688 -23.427 1.00 98.81 269 ILE A O 1
ATOM 2158 N N . ILE A 1 270 ? -5.895 -1.797 -24.118 1.00 98.75 270 ILE A N 1
ATOM 2159 C CA . ILE A 1 270 ? -5.930 -1.331 -25.514 1.00 98.75 270 ILE A CA 1
ATOM 2160 C C . ILE A 1 270 ? -7.188 -1.850 -26.216 1.00 98.75 270 ILE A C 1
ATOM 2162 O O . ILE A 1 270 ? -7.930 -1.074 -26.817 1.00 98.75 270 ILE A O 1
ATOM 2166 N N . LYS A 1 271 ? -7.465 -3.151 -26.102 1.00 98.56 271 LYS A N 1
ATOM 2167 C CA . LYS A 1 271 ? -8.622 -3.817 -26.715 1.00 98.56 271 LYS A CA 1
ATOM 2168 C C . LYS A 1 271 ? -9.957 -3.261 -26.219 1.00 98.56 271 LYS A C 1
ATOM 2170 O O . LYS A 1 271 ? -10.890 -3.124 -27.007 1.00 98.56 271 LYS A O 1
ATOM 2175 N N . LYS A 1 272 ? -10.049 -2.906 -24.935 1.00 98.12 272 LYS A N 1
ATOM 2176 C CA . LYS A 1 272 ? -11.218 -2.244 -24.329 1.00 98.12 272 LYS A CA 1
ATOM 2177 C C . LYS A 1 272 ? -11.277 -0.738 -24.604 1.00 98.12 272 LYS A C 1
ATOM 2179 O O . LYS A 1 272 ? -12.243 -0.094 -24.205 1.00 98.12 272 LYS A O 1
ATOM 2184 N N . ASN A 1 273 ? -10.274 -0.176 -25.283 1.00 97.56 273 ASN A N 1
ATOM 2185 C CA . ASN A 1 273 ? -10.156 1.249 -25.584 1.00 97.56 273 ASN A CA 1
ATOM 2186 C C . ASN A 1 273 ? -10.265 2.139 -24.328 1.00 97.56 273 ASN A C 1
ATOM 2188 O O . ASN A 1 273 ? -10.934 3.175 -24.329 1.00 97.56 273 ASN A O 1
ATOM 2192 N N . MET A 1 274 ? -9.632 1.725 -23.227 1.00 97.69 274 MET A N 1
ATOM 2193 C CA . MET A 1 274 ? -9.647 2.492 -21.981 1.00 97.69 274 MET A CA 1
ATOM 2194 C C . MET A 1 274 ? -8.670 3.669 -22.086 1.00 97.69 274 MET A C 1
ATOM 2196 O O . MET A 1 274 ? -7.467 3.483 -22.241 1.00 97.69 274 MET A O 1
ATOM 2200 N N . GLN A 1 275 ? -9.184 4.897 -21.986 1.00 95.44 275 GLN A N 1
ATOM 2201 C CA . GLN A 1 275 ? -8.408 6.121 -22.213 1.00 95.44 275 GLN A CA 1
ATOM 2202 C C . GLN A 1 275 ? -8.108 6.853 -20.900 1.00 95.44 275 GLN A C 1
ATOM 2204 O O . GLN A 1 275 ? -8.927 7.628 -20.401 1.00 95.44 275 GLN A O 1
ATOM 2209 N N . PHE A 1 276 ? -6.916 6.638 -20.345 1.00 98.06 276 PHE A N 1
ATOM 2210 C CA . PHE A 1 276 ? -6.452 7.276 -19.111 1.00 98.06 276 PHE A CA 1
ATOM 2211 C C . PHE A 1 276 ? -4.922 7.296 -19.035 1.00 98.06 276 PHE A C 1
ATOM 2213 O O . PHE A 1 276 ? -4.242 6.634 -19.814 1.00 98.06 276 PHE A O 1
ATOM 2220 N N . SER A 1 277 ? -4.374 8.100 -18.125 1.00 98.25 277 SER A N 1
ATOM 2221 C CA . SER A 1 277 ? -2.939 8.082 -17.829 1.00 98.25 277 SER A CA 1
ATOM 2222 C C . SER A 1 277 ? -2.669 7.130 -16.674 1.00 98.25 277 SER A C 1
ATOM 2224 O O . SER A 1 277 ? -3.468 7.036 -15.746 1.00 98.25 277 SER A O 1
ATOM 2226 N N . TRP A 1 278 ? -1.553 6.419 -16.709 1.00 98.44 278 TRP A N 1
ATOM 2227 C CA . TRP A 1 278 ? -1.116 5.639 -15.558 1.00 98.44 278 TRP A CA 1
ATOM 2228 C C . TRP A 1 278 ? 0.392 5.455 -15.553 1.00 98.44 278 TRP A C 1
ATOM 2230 O O . TRP A 1 278 ? 1.071 5.732 -16.544 1.00 98.44 278 TRP A O 1
ATOM 2240 N N . TYR A 1 279 ? 0.913 5.009 -14.417 1.00 98.06 279 TYR A N 1
ATOM 2241 C CA . TYR A 1 279 ? 2.251 4.442 -14.327 1.00 98.06 279 TYR A CA 1
ATOM 2242 C C . TYR A 1 279 ? 2.399 3.568 -13.071 1.00 98.06 279 TYR A C 1
ATOM 2244 O O . TYR A 1 279 ? 1.641 3.744 -12.106 1.00 98.06 279 TYR A O 1
ATOM 2252 N N . PRO A 1 280 ? 3.353 2.617 -13.055 1.00 97.62 280 PRO A N 1
ATOM 2253 C CA . PRO A 1 280 ? 3.678 1.835 -11.868 1.00 97.62 280 PRO A CA 1
ATOM 2254 C C . PRO A 1 280 ? 4.497 2.676 -10.888 1.00 97.62 280 PRO A C 1
ATOM 2256 O O . PRO A 1 280 ? 5.721 2.615 -10.871 1.00 97.62 280 PRO A O 1
ATOM 2259 N N . ARG A 1 281 ? 3.817 3.487 -10.073 1.00 95.12 281 ARG A N 1
ATOM 2260 C CA . ARG A 1 281 ? 4.433 4.382 -9.085 1.00 95.12 281 ARG A CA 1
ATOM 2261 C C . ARG A 1 281 ? 5.299 3.656 -8.056 1.00 95.12 281 ARG A C 1
ATOM 2263 O O . ARG A 1 281 ? 6.271 4.240 -7.598 1.00 95.12 281 ARG A O 1
ATOM 2270 N N . GLY A 1 282 ? 4.971 2.413 -7.701 1.00 91.25 282 GLY A N 1
ATOM 2271 C CA . GLY A 1 282 ? 5.833 1.583 -6.841 1.00 91.25 282 GLY A CA 1
ATOM 2272 C C . GLY A 1 282 ? 7.185 1.221 -7.476 1.00 91.25 282 GLY A C 1
ATOM 2273 O O . GLY A 1 282 ? 8.105 0.796 -6.783 1.00 91.25 282 GLY A O 1
ATOM 2274 N N . GLY A 1 283 ? 7.327 1.461 -8.780 1.00 93.50 283 GLY A N 1
ATOM 2275 C CA . GLY A 1 283 ? 8.510 1.165 -9.565 1.00 93.50 283 GLY A CA 1
ATOM 2276 C C . GLY A 1 283 ? 8.517 -0.251 -10.130 1.00 93.50 283 GLY A C 1
ATOM 2277 O O . GLY A 1 283 ? 7.692 -1.109 -9.804 1.00 93.50 283 GLY A O 1
ATOM 2278 N N . ILE A 1 284 ? 9.463 -0.487 -11.033 1.00 96.25 284 ILE A N 1
ATOM 2279 C CA . ILE A 1 284 ? 9.769 -1.810 -11.572 1.00 96.25 284 ILE A CA 1
ATOM 2280 C C . ILE A 1 284 ? 11.266 -2.089 -11.443 1.00 96.25 284 ILE A C 1
ATOM 2282 O O . ILE A 1 284 ? 12.085 -1.175 -11.300 1.00 96.25 284 ILE A O 1
ATOM 2286 N N . ARG A 1 285 ? 11.638 -3.370 -11.486 1.00 97.00 285 ARG A N 1
ATOM 2287 C CA . ARG A 1 285 ? 13.050 -3.759 -11.513 1.00 97.00 285 ARG A CA 1
ATOM 2288 C C . ARG A 1 285 ? 13.588 -3.739 -12.942 1.00 97.00 285 ARG A C 1
ATOM 2290 O O . ARG A 1 285 ? 12.882 -4.103 -13.880 1.00 97.00 285 ARG A O 1
ATOM 2297 N N . VAL A 1 286 ? 14.861 -3.378 -13.083 1.00 97.75 286 VAL A N 1
ATOM 2298 C CA . VAL A 1 286 ? 15.556 -3.303 -14.382 1.00 97.75 286 VAL A CA 1
ATOM 2299 C C . VAL A 1 286 ? 15.751 -4.671 -15.049 1.00 97.75 286 VAL A C 1
ATOM 2301 O O . VAL A 1 286 ? 15.923 -4.743 -16.256 1.00 97.75 286 VAL A O 1
ATOM 2304 N N . ASP A 1 287 ? 15.665 -5.764 -14.286 1.00 96.75 287 ASP A N 1
ATOM 2305 C CA . ASP A 1 287 ? 15.694 -7.151 -14.774 1.00 96.75 287 ASP A CA 1
ATOM 2306 C C . ASP A 1 287 ? 14.292 -7.711 -15.099 1.00 96.75 287 ASP A C 1
ATOM 2308 O O . ASP A 1 287 ? 14.148 -8.889 -15.429 1.00 96.75 287 ASP A O 1
ATOM 2312 N N . ARG A 1 288 ? 13.238 -6.890 -14.981 1.00 96.88 288 ARG A N 1
ATOM 2313 C CA . ARG A 1 288 ? 11.830 -7.256 -15.228 1.00 96.88 288 ARG A CA 1
ATOM 2314 C C . ARG A 1 288 ? 11.173 -6.324 -16.236 1.00 96.88 288 ARG A C 1
ATOM 2316 O O . ARG A 1 288 ? 10.069 -5.821 -16.017 1.00 96.88 288 ARG A O 1
ATOM 2323 N N . VAL A 1 289 ? 11.883 -6.070 -17.328 1.00 96.56 289 VAL A N 1
ATOM 2324 C CA . VAL A 1 289 ? 11.446 -5.186 -18.401 1.00 96.56 289 VAL A CA 1
ATOM 2325 C C . VAL A 1 289 ? 12.122 -5.569 -19.716 1.00 96.56 289 VAL A C 1
ATOM 2327 O O . VAL A 1 289 ? 13.258 -6.035 -19.723 1.00 96.56 289 VAL A O 1
ATOM 2330 N N . ASP A 1 290 ? 11.428 -5.349 -20.826 1.00 95.94 290 ASP A N 1
ATOM 2331 C CA . ASP A 1 290 ? 11.985 -5.409 -22.174 1.00 95.94 290 ASP A CA 1
ATOM 2332 C C . ASP A 1 290 ? 11.320 -4.350 -23.071 1.00 95.94 290 ASP A C 1
ATOM 2334 O O . ASP A 1 290 ? 10.392 -3.637 -22.666 1.00 95.94 290 ASP A O 1
ATOM 2338 N N . LYS A 1 291 ? 11.823 -4.218 -24.301 1.00 95.69 291 LYS A N 1
ATOM 2339 C CA . LYS A 1 291 ? 11.340 -3.230 -25.272 1.00 95.69 291 LYS A CA 1
ATOM 2340 C C . LYS A 1 291 ? 9.879 -3.454 -25.674 1.00 95.69 291 LYS A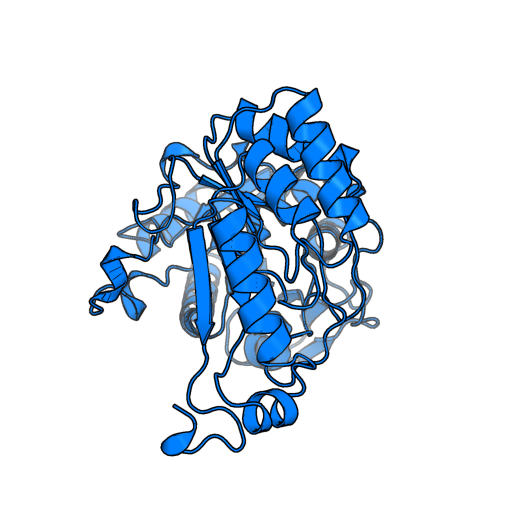 C 1
ATOM 2342 O O . LYS A 1 291 ? 9.156 -2.480 -25.880 1.00 95.69 291 LYS A O 1
ATOM 2347 N N . GLU A 1 292 ? 9.444 -4.705 -25.797 1.00 97.06 292 GLU A N 1
ATOM 2348 C CA . GLU A 1 292 ? 8.086 -5.044 -26.237 1.00 97.06 292 GLU A CA 1
ATOM 2349 C C . GLU A 1 292 ? 7.059 -4.697 -25.158 1.00 97.06 292 GLU A C 1
ATOM 2351 O O . GLU A 1 292 ? 6.044 -4.055 -25.448 1.00 97.06 292 GLU A O 1
ATOM 2356 N N . LEU A 1 293 ? 7.362 -5.038 -23.903 1.00 98.25 293 LEU A N 1
ATOM 2357 C CA . LEU A 1 293 ? 6.556 -4.705 -22.740 1.00 98.25 293 LEU A CA 1
ATOM 2358 C C . LEU A 1 293 ? 6.408 -3.187 -22.593 1.00 98.25 293 LEU A C 1
ATOM 2360 O O . LEU A 1 293 ? 5.298 -2.682 -22.439 1.00 98.25 293 LEU A O 1
ATOM 2364 N N . LEU A 1 294 ? 7.502 -2.432 -22.700 1.00 98.38 294 LEU A N 1
ATOM 2365 C CA . LEU A 1 294 ? 7.453 -0.970 -22.601 1.00 98.38 294 LEU A CA 1
ATOM 2366 C C . LEU A 1 294 ? 6.650 -0.336 -23.743 1.00 98.38 294 LEU A C 1
ATOM 2368 O O . LEU A 1 294 ? 5.867 0.589 -23.513 1.00 98.38 294 LEU A O 1
ATOM 2372 N N . ALA A 1 295 ? 6.781 -0.858 -24.964 1.00 98.12 295 ALA A N 1
ATOM 2373 C CA . ALA A 1 295 ? 6.002 -0.392 -26.105 1.00 98.12 295 ALA A CA 1
ATOM 2374 C C . ALA A 1 295 ? 4.494 -0.648 -25.925 1.00 98.12 295 ALA A C 1
ATOM 2376 O O . ALA A 1 295 ? 3.683 0.234 -26.227 1.00 98.12 295 ALA A O 1
ATOM 2377 N N . VAL A 1 296 ? 4.084 -1.816 -25.409 1.00 98.50 296 VAL A N 1
ATOM 2378 C CA . VAL A 1 296 ? 2.662 -2.073 -25.119 1.00 98.50 296 VAL A CA 1
ATOM 2379 C C . VAL A 1 296 ? 2.161 -1.242 -23.939 1.00 98.50 296 VAL A C 1
ATOM 2381 O O . VAL A 1 296 ? 1.079 -0.666 -24.036 1.00 98.50 296 VAL A O 1
ATOM 2384 N N . MET A 1 297 ? 2.960 -1.072 -22.880 1.00 98.62 297 MET A N 1
ATOM 2385 C CA . MET A 1 297 ? 2.622 -0.193 -21.756 1.00 98.62 297 MET A CA 1
ATOM 2386 C C . MET A 1 297 ? 2.368 1.236 -22.247 1.00 98.62 297 MET A C 1
ATOM 2388 O O . MET A 1 297 ? 1.356 1.839 -21.886 1.00 98.62 297 MET A O 1
ATOM 2392 N N . LYS A 1 298 ? 3.231 1.762 -23.128 1.00 98.44 298 LYS A N 1
ATOM 2393 C CA . LYS A 1 298 ? 3.058 3.082 -23.749 1.00 98.44 298 LYS A CA 1
ATOM 2394 C C . LYS A 1 298 ? 1.737 3.199 -24.509 1.00 98.44 298 LYS A C 1
ATOM 2396 O O . LYS A 1 298 ? 1.006 4.171 -24.309 1.00 98.44 298 LYS A O 1
ATOM 2401 N N . ARG A 1 299 ? 1.418 2.218 -25.363 1.00 98.31 299 ARG A N 1
ATOM 2402 C CA . ARG A 1 299 ? 0.148 2.177 -26.115 1.00 98.31 299 ARG A CA 1
ATOM 2403 C C . ARG A 1 299 ? -1.071 2.080 -25.193 1.00 98.31 299 ARG A C 1
ATOM 2405 O O . ARG A 1 299 ? -2.098 2.672 -25.499 1.00 98.31 299 ARG A O 1
ATOM 2412 N N . ALA A 1 300 ? -0.937 1.399 -24.057 1.00 98.62 300 ALA A N 1
ATOM 2413 C CA . ALA A 1 300 ? -1.971 1.270 -23.033 1.00 98.62 300 ALA A CA 1
ATOM 2414 C C . ALA A 1 300 ? -2.126 2.518 -22.138 1.00 98.62 300 ALA A C 1
ATOM 2416 O O . ALA A 1 300 ? -2.872 2.478 -21.165 1.00 98.62 300 ALA A O 1
ATOM 2417 N N . GLY A 1 301 ? -1.423 3.622 -22.417 1.00 98.19 301 GLY A N 1
ATOM 2418 C CA . GLY A 1 301 ? -1.538 4.873 -21.657 1.00 98.19 301 GLY A CA 1
ATOM 2419 C C . GLY A 1 301 ? -0.540 5.027 -20.504 1.00 98.19 301 GLY A C 1
ATOM 2420 O O . GLY A 1 301 ? -0.564 6.056 -19.818 1.00 98.19 301 GLY A O 1
ATOM 2421 N N . CYS A 1 302 ? 0.374 4.065 -20.316 1.00 98.50 302 CYS A N 1
ATOM 2422 C CA . CYS A 1 302 ? 1.484 4.224 -19.384 1.00 98.50 302 CYS A CA 1
ATOM 2423 C C . CYS A 1 302 ? 2.448 5.274 -19.921 1.00 98.50 302 CYS A C 1
ATOM 2425 O O . CYS A 1 302 ? 2.883 5.200 -21.072 1.00 98.50 302 CYS A O 1
ATOM 2427 N N . TYR A 1 303 ? 2.816 6.254 -19.105 1.00 97.75 303 TYR A N 1
ATOM 2428 C CA . TYR A 1 303 ? 3.632 7.363 -19.600 1.00 97.75 303 TYR A CA 1
ATOM 2429 C C . TYR A 1 303 ? 4.997 7.506 -18.941 1.00 97.75 303 TYR A C 1
ATOM 2431 O O . TYR A 1 303 ? 5.879 8.122 -19.541 1.00 97.75 303 TYR A O 1
ATOM 2439 N N . ARG A 1 304 ? 5.163 6.942 -17.744 1.00 97.62 304 ARG A N 1
ATOM 2440 C CA . ARG A 1 304 ? 6.375 7.025 -16.933 1.00 97.62 304 ARG A CA 1
ATOM 2441 C C . ARG A 1 304 ? 6.758 5.646 -16.426 1.00 97.62 304 ARG A C 1
ATOM 2443 O O . ARG A 1 304 ? 5.878 4.830 -16.178 1.00 97.62 304 ARG A O 1
ATOM 2450 N N . ILE A 1 305 ? 8.050 5.401 -16.261 1.00 97.94 305 ILE A N 1
ATOM 2451 C CA . ILE A 1 305 ? 8.573 4.195 -15.625 1.00 97.94 305 ILE A CA 1
ATOM 2452 C C . ILE A 1 305 ? 9.579 4.602 -14.552 1.00 97.94 305 ILE A C 1
ATOM 2454 O O . ILE A 1 305 ? 10.644 5.122 -14.894 1.00 97.94 305 ILE A O 1
ATOM 2458 N N . PRO A 1 306 ? 9.251 4.369 -13.272 1.00 97.25 306 PRO A N 1
ATOM 2459 C CA . PRO A 1 306 ? 10.218 4.445 -12.196 1.00 97.25 306 PRO A CA 1
ATOM 2460 C C . PRO A 1 306 ? 11.022 3.144 -12.102 1.00 97.25 306 PRO A C 1
ATOM 2462 O O . PRO A 1 306 ? 10.451 2.060 -11.962 1.00 97.25 306 PRO A O 1
ATOM 2465 N N . PHE A 1 307 ? 12.346 3.243 -12.160 1.00 98.19 307 PHE A N 1
ATOM 2466 C CA . PHE A 1 307 ? 13.264 2.132 -11.934 1.00 98.19 307 PHE A CA 1
ATOM 2467 C C . PHE A 1 307 ? 13.892 2.232 -10.547 1.00 98.19 307 PHE A C 1
ATOM 2469 O O . PHE A 1 307 ? 14.563 3.213 -10.229 1.00 98.19 307 PHE A O 1
ATOM 2476 N N . GLY A 1 308 ? 13.724 1.187 -9.737 1.00 96.31 308 GLY A N 1
ATOM 2477 C CA . GLY A 1 308 ? 14.474 1.038 -8.490 1.00 96.31 308 GLY A CA 1
ATOM 2478 C C . GLY A 1 308 ? 15.891 0.550 -8.776 1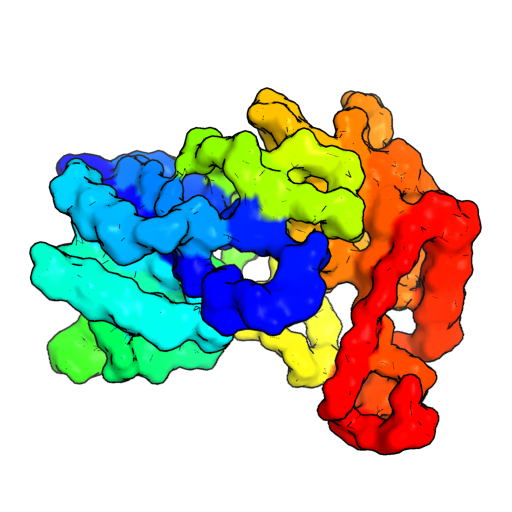.00 96.31 308 GLY A C 1
ATOM 2479 O O . GLY A 1 308 ? 16.105 -0.664 -8.748 1.00 96.31 308 GLY A O 1
ATOM 2480 N N . ILE A 1 309 ? 16.813 1.465 -9.095 1.00 97.25 309 ILE A N 1
ATOM 2481 C CA . ILE A 1 309 ? 18.231 1.167 -9.382 1.00 97.25 309 ILE A CA 1
ATOM 2482 C C . ILE A 1 309 ? 19.032 1.137 -8.078 1.00 97.25 309 ILE A C 1
ATOM 2484 O O . ILE A 1 309 ? 19.785 0.202 -7.849 1.00 97.25 309 ILE A O 1
ATOM 2488 N N . GLU A 1 310 ? 18.766 2.090 -7.191 1.00 96.88 310 GLU A N 1
ATOM 2489 C CA . GLU A 1 310 ? 19.366 2.330 -5.875 1.00 96.88 310 GLU A CA 1
ATOM 2490 C C . GLU A 1 310 ? 20.797 2.867 -5.878 1.00 96.88 310 GLU A C 1
ATOM 2492 O O . GLU A 1 310 ? 21.052 3.805 -5.136 1.00 96.88 310 GLU A O 1
ATOM 2497 N N . SER A 1 311 ? 21.712 2.341 -6.696 1.00 97.06 311 SER A N 1
ATOM 2498 C CA . SER A 1 311 ? 23.112 2.803 -6.723 1.00 97.06 311 SER A CA 1
ATOM 2499 C C . SER A 1 311 ? 23.735 2.715 -8.119 1.00 97.06 311 SER A C 1
ATOM 2501 O O . SER A 1 311 ? 23.363 1.858 -8.924 1.00 97.06 311 SER A O 1
ATOM 2503 N N . GLY A 1 312 ? 24.686 3.612 -8.396 1.00 95.56 312 GLY A N 1
ATOM 2504 C CA . GLY A 1 312 ? 25.533 3.605 -9.593 1.00 95.56 312 GLY A CA 1
ATOM 2505 C C . GLY A 1 312 ? 26.765 2.699 -9.482 1.00 95.56 312 GLY A C 1
ATOM 2506 O O . GLY A 1 312 ? 27.499 2.563 -10.456 1.00 95.56 312 GLY A O 1
ATOM 2507 N N . SER A 1 313 ? 26.982 2.049 -8.334 1.00 97.31 313 SER A N 1
ATOM 2508 C CA . SER A 1 313 ? 28.124 1.166 -8.078 1.00 97.31 313 SER A CA 1
ATOM 2509 C C . SER A 1 313 ? 27.695 -0.297 -7.985 1.00 97.31 313 SER A C 1
ATOM 2511 O O . SER A 1 313 ? 26.883 -0.672 -7.137 1.00 97.31 313 SER A O 1
ATOM 2513 N N . GLN A 1 314 ? 28.271 -1.166 -8.826 1.00 97.56 314 GLN A N 1
ATOM 2514 C CA . GLN A 1 314 ? 27.948 -2.600 -8.813 1.00 97.56 314 GLN A CA 1
ATOM 2515 C C . GLN A 1 314 ? 28.249 -3.238 -7.451 1.00 97.56 314 GLN A C 1
ATOM 2517 O O . GLN A 1 314 ? 27.466 -4.051 -6.964 1.00 97.56 314 GLN A O 1
ATOM 2522 N N . LYS A 1 315 ? 29.345 -2.819 -6.810 1.00 97.25 315 LYS A N 1
ATOM 2523 C CA . LYS A 1 315 ? 29.733 -3.272 -5.471 1.00 97.25 315 LYS A CA 1
ATOM 2524 C C . LYS A 1 315 ? 28.627 -2.986 -4.448 1.00 97.25 315 LYS A C 1
ATOM 2526 O O . LYS A 1 315 ?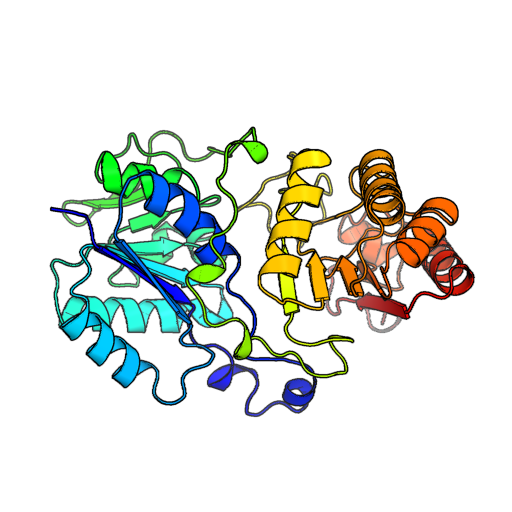 28.245 -3.879 -3.695 1.00 97.25 315 LYS A O 1
ATOM 2531 N N . VAL A 1 316 ? 28.073 -1.772 -4.457 1.00 97.69 316 VAL A N 1
ATOM 2532 C CA . VAL A 1 316 ? 26.984 -1.369 -3.549 1.00 97.69 316 VAL A CA 1
ATOM 2533 C C . VAL A 1 316 ? 25.687 -2.125 -3.866 1.00 97.69 316 VAL A C 1
ATOM 2535 O O . VAL A 1 316 ? 24.986 -2.584 -2.966 1.00 97.69 316 VAL A O 1
ATOM 2538 N N . LEU A 1 317 ? 25.366 -2.337 -5.147 1.00 97.94 317 LEU A N 1
ATOM 2539 C CA . LEU A 1 317 ? 24.202 -3.143 -5.543 1.00 97.94 317 LEU A CA 1
ATOM 2540 C C . LEU A 1 317 ? 24.296 -4.597 -5.056 1.00 97.94 317 LEU A C 1
ATOM 2542 O O . LEU A 1 317 ? 23.283 -5.202 -4.669 1.00 97.94 317 LEU A O 1
ATOM 2546 N N . ASP A 1 318 ? 25.503 -5.157 -5.068 1.00 97.56 318 ASP A N 1
ATOM 2547 C CA . ASP A 1 318 ? 25.774 -6.505 -4.587 1.00 97.56 318 ASP A CA 1
ATOM 2548 C C . ASP A 1 318 ? 25.674 -6.584 -3.056 1.00 97.56 318 ASP A C 1
ATOM 2550 O O . ASP A 1 318 ? 25.030 -7.513 -2.549 1.00 97.56 318 ASP A O 1
ATOM 2554 N N . SER A 1 319 ? 26.204 -5.587 -2.329 1.00 97.25 319 SER A N 1
ATOM 2555 C CA . SER A 1 319 ? 26.164 -5.521 -0.857 1.00 97.25 319 SER A CA 1
ATOM 2556 C C . SER A 1 319 ? 24.727 -5.478 -0.316 1.00 97.25 319 SER A C 1
ATOM 2558 O O . SER A 1 319 ? 24.401 -6.146 0.668 1.00 97.25 319 SER A O 1
ATOM 2560 N N . ILE A 1 320 ? 23.819 -4.778 -1.006 1.00 97.31 320 ILE A N 1
ATOM 2561 C CA . ILE A 1 320 ? 22.401 -4.681 -0.620 1.00 97.31 320 ILE A CA 1
ATOM 2562 C C . ILE A 1 320 ? 21.538 -5.833 -1.144 1.00 97.31 320 ILE A C 1
ATOM 2564 O O . ILE A 1 320 ? 20.310 -5.839 -0.968 1.00 97.31 320 ILE A O 1
ATOM 2568 N N . ASN A 1 321 ? 22.162 -6.813 -1.802 1.00 97.12 321 ASN A N 1
ATOM 2569 C CA . ASN A 1 321 ? 21.506 -7.956 -2.420 1.00 97.12 321 ASN A CA 1
ATOM 2570 C C . ASN A 1 321 ? 20.415 -7.540 -3.430 1.00 97.12 321 ASN A C 1
ATOM 2572 O O . ASN A 1 321 ? 19.338 -8.145 -3.494 1.00 97.12 321 ASN A O 1
ATOM 2576 N N . LYS A 1 322 ? 20.668 -6.487 -4.224 1.00 96.62 322 LYS A N 1
ATOM 2577 C CA . LYS A 1 322 ? 19.719 -6.016 -5.249 1.00 96.62 322 LYS A CA 1
ATOM 2578 C C . LYS A 1 322 ? 19.550 -7.037 -6.373 1.00 96.62 322 LYS A C 1
ATOM 2580 O O . LYS A 1 322 ? 18.443 -7.175 -6.910 1.00 96.62 322 LYS A O 1
ATOM 2585 N N . LYS A 1 323 ? 20.623 -7.784 -6.666 1.00 96.81 323 LYS A N 1
ATOM 2586 C CA . LYS A 1 323 ? 20.703 -8.815 -7.714 1.00 96.81 323 LYS A CA 1
ATOM 2587 C C . LYS A 1 323 ? 20.321 -8.267 -9.094 1.00 96.81 323 LYS A C 1
ATOM 2589 O O . LYS A 1 323 ? 19.449 -8.825 -9.751 1.00 96.81 323 LYS A O 1
ATOM 2594 N N . ILE A 1 324 ? 20.932 -7.150 -9.478 1.00 97.69 324 ILE A N 1
ATOM 2595 C CA . ILE A 1 324 ? 20.873 -6.555 -10.822 1.00 97.69 324 ILE A CA 1
ATOM 2596 C C . ILE A 1 324 ? 22.279 -6.093 -11.213 1.00 97.69 324 ILE A C 1
ATOM 2598 O O . ILE A 1 324 ? 23.122 -5.920 -10.331 1.00 97.69 324 ILE A O 1
ATOM 2602 N N . THR A 1 325 ? 22.513 -5.859 -12.503 1.00 98.38 325 THR A N 1
ATOM 2603 C CA . THR A 1 325 ? 23.748 -5.236 -12.992 1.00 98.38 325 THR A CA 1
ATOM 2604 C C . THR A 1 325 ? 23.529 -3.803 -13.469 1.00 98.38 325 THR A C 1
ATOM 2606 O O . THR A 1 325 ? 22.423 -3.438 -13.879 1.00 98.38 325 THR A O 1
ATOM 2609 N N . LEU A 1 326 ? 24.587 -2.989 -13.467 1.00 98.06 326 LEU A N 1
ATOM 2610 C CA . LEU A 1 326 ? 24.543 -1.648 -14.069 1.00 98.06 326 LEU A CA 1
ATOM 2611 C C . LEU A 1 326 ? 24.204 -1.700 -15.565 1.00 98.06 326 LEU A C 1
ATOM 2613 O O . LEU A 1 326 ? 23.401 -0.905 -16.041 1.00 98.06 326 LEU A O 1
ATOM 2617 N N . GLU A 1 327 ? 24.709 -2.703 -16.284 1.00 98.38 327 GLU A N 1
ATOM 2618 C CA . GLU A 1 327 ? 24.359 -2.935 -17.690 1.00 98.38 327 GLU A CA 1
ATOM 2619 C C . GLU A 1 327 ? 22.849 -3.185 -17.871 1.00 98.38 327 GLU A C 1
ATOM 2621 O O . GLU A 1 327 ? 22.227 -2.655 -18.793 1.00 98.38 327 GLU A O 1
ATOM 2626 N N . GLN A 1 328 ? 22.217 -3.956 -16.975 1.00 98.44 328 GLN A N 1
ATOM 2627 C CA . GLN A 1 328 ? 20.761 -4.132 -16.991 1.00 98.44 328 GLN A CA 1
ATOM 2628 C C . GLN A 1 328 ? 20.035 -2.802 -16.764 1.00 98.44 328 GLN A C 1
ATOM 2630 O O . GLN A 1 328 ? 19.031 -2.541 -17.426 1.00 98.44 328 GLN A O 1
ATOM 2635 N N . ALA A 1 329 ? 20.540 -1.953 -15.865 1.00 98.19 329 ALA A N 1
ATOM 2636 C CA . ALA A 1 329 ? 19.964 -0.636 -15.618 1.00 98.19 329 ALA A CA 1
ATOM 2637 C C . ALA A 1 329 ? 20.068 0.282 -16.847 1.00 98.19 329 ALA A C 1
ATOM 2639 O O . ALA A 1 329 ? 19.059 0.853 -17.267 1.00 98.19 329 ALA A O 1
ATOM 2640 N N . GLU A 1 330 ? 21.242 0.367 -17.476 1.00 98.06 330 GLU A N 1
ATOM 2641 C CA . GLU A 1 330 ? 21.451 1.137 -18.708 1.00 98.06 330 GLU A CA 1
ATOM 2642 C C . GLU A 1 330 ? 20.538 0.653 -19.843 1.00 98.06 330 GLU A C 1
ATOM 2644 O O . GLU A 1 330 ? 19.856 1.454 -20.494 1.00 98.06 330 GLU A O 1
ATOM 2649 N N . ASN A 1 331 ? 20.458 -0.665 -20.041 1.00 98.19 331 ASN A N 1
ATOM 2650 C CA . ASN A 1 331 ? 19.604 -1.271 -21.059 1.00 98.19 331 ASN A CA 1
ATOM 2651 C C . ASN A 1 331 ? 18.114 -1.007 -20.802 1.00 98.19 331 ASN A C 1
ATOM 2653 O O . ASN A 1 331 ? 17.380 -0.682 -21.740 1.00 98.19 331 ASN A O 1
ATOM 2657 N N . ALA A 1 332 ? 17.659 -1.096 -19.550 1.00 98.12 332 ALA A N 1
ATOM 2658 C CA . ALA A 1 332 ? 16.278 -0.803 -19.171 1.00 98.12 332 ALA A CA 1
ATOM 2659 C C . ALA A 1 332 ? 15.905 0.661 -19.455 1.00 98.12 332 ALA A C 1
ATOM 2661 O O . ALA A 1 332 ? 14.863 0.935 -20.061 1.00 98.12 332 ALA A O 1
ATOM 2662 N N . VAL A 1 333 ? 16.783 1.603 -19.092 1.00 98.19 333 VAL A N 1
ATOM 2663 C CA . VAL A 1 333 ? 16.600 3.034 -19.375 1.00 98.19 333 VAL A CA 1
ATOM 2664 C C . VAL A 1 333 ? 16.565 3.289 -20.880 1.00 98.19 333 VAL A C 1
ATOM 2666 O O . VAL A 1 333 ? 15.669 3.990 -21.360 1.00 98.19 333 VAL A O 1
ATOM 2669 N N . LYS A 1 334 ? 17.483 2.688 -21.645 1.00 98.00 334 LYS A N 1
ATOM 2670 C CA . LYS A 1 334 ? 17.505 2.792 -23.109 1.00 98.00 334 LYS A CA 1
ATOM 2671 C C . LYS A 1 334 ? 16.205 2.283 -23.729 1.00 98.00 334 LYS A C 1
ATOM 2673 O O . LYS A 1 334 ? 15.602 2.991 -24.531 1.00 98.00 334 LYS A O 1
ATOM 2678 N N . CYS A 1 335 ? 15.720 1.112 -23.314 1.00 97.94 335 CYS A N 1
ATOM 2679 C CA . CYS A 1 335 ? 14.454 0.566 -23.807 1.00 97.94 335 CYS A CA 1
ATOM 2680 C C . CYS A 1 335 ? 13.269 1.497 -23.503 1.00 97.94 335 CYS A C 1
ATOM 2682 O O . CYS A 1 335 ? 12.407 1.696 -24.360 1.00 97.94 335 CYS A O 1
ATOM 2684 N N . ALA A 1 336 ? 13.229 2.107 -22.313 1.00 97.81 336 ALA A N 1
ATOM 2685 C CA . ALA A 1 336 ? 12.166 3.041 -21.938 1.00 97.81 336 ALA A CA 1
ATOM 2686 C C . ALA A 1 336 ? 12.213 4.334 -22.767 1.00 97.81 336 ALA A C 1
ATOM 2688 O O . ALA A 1 336 ? 11.168 4.835 -23.193 1.00 97.81 336 ALA A O 1
ATOM 2689 N N . LYS A 1 337 ? 13.415 4.849 -23.056 1.00 97.62 337 LYS A N 1
ATOM 2690 C CA . LYS A 1 337 ? 13.612 6.001 -23.948 1.00 97.62 337 LYS A CA 1
ATOM 2691 C C . LYS A 1 337 ? 13.209 5.692 -25.388 1.00 97.62 337 LYS A C 1
ATOM 2693 O O . LYS A 1 337 ? 12.482 6.488 -25.979 1.00 97.62 337 LYS A O 1
ATOM 2698 N N . ASP A 1 338 ? 13.597 4.533 -25.916 1.00 97.06 338 ASP A N 1
ATOM 2699 C CA . ASP A 1 338 ? 13.202 4.065 -27.251 1.00 97.06 338 ASP A CA 1
ATOM 2700 C C . ASP A 1 338 ? 11.673 3.929 -27.376 1.00 97.06 338 ASP A C 1
ATOM 2702 O O . ASP A 1 338 ? 11.100 4.240 -28.420 1.00 97.06 338 ASP A O 1
ATOM 2706 N N . ALA A 1 339 ? 10.996 3.518 -26.298 1.00 97.19 339 ALA A N 1
ATOM 2707 C CA . ALA A 1 339 ? 9.535 3.462 -26.200 1.00 97.19 339 ALA A CA 1
ATOM 2708 C C . ALA A 1 339 ? 8.873 4.831 -25.914 1.00 97.19 339 ALA A C 1
ATOM 2710 O O . ALA A 1 339 ? 7.663 4.907 -25.688 1.00 97.19 339 ALA A O 1
ATOM 2711 N N . GLN A 1 340 ? 9.647 5.923 -25.919 1.00 96.75 340 GLN A N 1
ATOM 2712 C CA . GLN A 1 340 ? 9.191 7.294 -25.665 1.00 96.75 340 GLN A CA 1
ATOM 2713 C C . GLN A 1 340 ? 8.500 7.470 -24.300 1.00 96.75 340 GLN A C 1
ATOM 2715 O O . GLN A 1 340 ? 7.512 8.207 -24.175 1.00 96.75 340 GLN A O 1
ATOM 2720 N N . MET A 1 341 ? 8.983 6.779 -23.267 1.00 97.12 341 MET A N 1
ATOM 2721 C CA . MET A 1 341 ? 8.488 6.913 -21.895 1.00 97.12 341 MET A CA 1
ATOM 2722 C C . MET A 1 341 ? 9.291 7.958 -21.113 1.00 97.12 341 MET A C 1
ATOM 2724 O O . MET A 1 341 ? 10.484 8.170 -21.344 1.00 97.12 341 MET A O 1
ATOM 2728 N N . GLU A 1 342 ? 8.632 8.620 -20.161 1.00 97.19 342 GLU A N 1
ATOM 2729 C CA . GLU A 1 342 ? 9.334 9.326 -19.091 1.00 97.19 342 GLU A CA 1
ATOM 2730 C C . GLU A 1 342 ? 10.058 8.293 -18.223 1.00 97.19 342 GLU A C 1
ATOM 2732 O O . GLU A 1 342 ? 9.501 7.244 -17.901 1.00 97.19 342 GLU A O 1
ATOM 2737 N N . VAL A 1 343 ? 11.296 8.592 -17.842 1.00 97.12 343 VAL A N 1
ATOM 2738 C CA . VAL A 1 343 ? 12.110 7.707 -17.007 1.00 97.12 343 VAL A CA 1
ATOM 2739 C C . VAL A 1 343 ? 12.365 8.415 -15.692 1.00 97.12 343 VAL A C 1
ATOM 2741 O O . VAL A 1 343 ? 12.810 9.561 -15.683 1.00 97.12 343 VAL A O 1
ATOM 2744 N N . GLU A 1 344 ? 12.070 7.720 -14.605 1.00 95.75 344 GLU A N 1
ATOM 2745 C CA . GLU A 1 344 ? 12.386 8.117 -13.242 1.00 95.75 344 GLU A CA 1
ATOM 2746 C C . GLU A 1 344 ? 13.300 7.037 -12.657 1.00 95.75 344 GLU A C 1
ATOM 2748 O O . GLU A 1 344 ? 13.071 5.849 -12.870 1.00 95.75 344 GLU A O 1
ATOM 2753 N N . CYS A 1 345 ? 14.360 7.429 -11.959 1.00 96.19 345 CYS A N 1
ATOM 2754 C CA . CYS A 1 345 ? 15.302 6.491 -11.355 1.00 96.19 345 CYS A CA 1
ATOM 2755 C C . CYS A 1 345 ? 15.381 6.774 -9.861 1.00 96.19 345 CYS A C 1
ATOM 2757 O O . CYS A 1 345 ? 15.618 7.913 -9.458 1.00 96.19 345 CYS A O 1
ATOM 2759 N N . TYR A 1 346 ? 15.183 5.742 -9.049 1.00 95.69 346 TYR A N 1
ATOM 2760 C CA . TYR A 1 346 ? 15.361 5.820 -7.607 1.00 95.69 346 TYR A CA 1
ATOM 2761 C C . TYR A 1 346 ? 16.792 5.450 -7.252 1.00 95.69 346 TYR A C 1
ATOM 2763 O O . TYR A 1 346 ? 17.299 4.424 -7.707 1.00 95.69 346 TYR A O 1
ATOM 2771 N N . PHE A 1 347 ? 17.410 6.317 -6.455 1.00 95.62 347 PHE A N 1
ATOM 2772 C CA . PHE A 1 347 ? 18.741 6.157 -5.890 1.00 95.62 347 PHE A CA 1
ATOM 2773 C C . PHE A 1 347 ? 18.662 6.365 -4.380 1.00 95.62 347 PHE A C 1
ATOM 2775 O O . PHE A 1 347 ? 17.901 7.209 -3.897 1.00 95.62 347 PHE A O 1
ATOM 2782 N N . MET A 1 348 ? 19.446 5.587 -3.646 1.00 95.31 348 MET A N 1
ATOM 2783 C CA . MET A 1 348 ? 19.582 5.654 -2.201 1.00 95.31 348 MET A CA 1
ATOM 2784 C C . MET A 1 348 ? 21.041 5.942 -1.881 1.00 95.31 348 MET A C 1
ATOM 2786 O O . MET A 1 348 ? 21.917 5.254 -2.382 1.00 95.31 348 MET A O 1
ATOM 2790 N N . LEU A 1 349 ? 21.275 6.939 -1.033 1.00 94.50 349 LEU A N 1
ATOM 2791 C CA . LEU A 1 349 ? 22.607 7.286 -0.549 1.00 94.50 349 LEU A CA 1
ATOM 2792 C C . LEU A 1 349 ? 22.788 6.785 0.887 1.00 94.50 349 LEU A C 1
ATOM 2794 O O . LEU A 1 349 ? 21.822 6.727 1.655 1.00 94.50 349 LEU A O 1
ATOM 2798 N N . GLY A 1 350 ? 24.026 6.478 1.261 1.00 94.50 350 GLY A N 1
ATOM 2799 C CA . GLY A 1 350 ? 24.394 5.918 2.559 1.00 94.50 350 GLY A CA 1
ATOM 2800 C C . GLY A 1 350 ? 24.139 4.414 2.662 1.00 94.50 350 GLY A C 1
ATOM 2801 O O . GLY A 1 350 ? 23.843 3.913 3.750 1.00 94.50 350 GLY A O 1
ATOM 2802 N N . LEU A 1 351 ? 24.193 3.692 1.541 1.00 95.94 351 LEU A N 1
ATOM 2803 C CA . LEU A 1 351 ? 24.024 2.240 1.537 1.00 95.94 351 LEU A CA 1
ATOM 2804 C C . LEU A 1 351 ? 25.255 1.524 2.130 1.00 95.94 351 LEU A C 1
ATOM 2806 O O . LEU A 1 351 ? 26.360 2.069 2.135 1.00 95.94 351 LEU A O 1
ATOM 2810 N N . PRO A 1 352 ? 25.101 0.287 2.641 1.00 93.88 352 PRO A N 1
ATOM 2811 C CA . PRO A 1 352 ? 26.234 -0.513 3.096 1.00 93.88 352 PRO A CA 1
ATOM 2812 C C . PRO A 1 352 ? 27.347 -0.603 2.046 1.00 93.88 352 PRO A C 1
ATOM 2814 O O . PRO A 1 352 ? 27.093 -0.923 0.887 1.00 93.88 352 PRO A O 1
ATOM 2817 N N . GLU A 1 353 ? 28.585 -0.377 2.484 1.00 93.56 353 GLU A N 1
ATOM 2818 C CA . GLU A 1 353 ? 29.801 -0.383 1.653 1.00 93.56 353 GLU A CA 1
ATOM 2819 C C . GLU A 1 353 ? 29.935 0.743 0.608 1.00 93.56 353 GLU A C 1
ATOM 2821 O O . GLU A 1 353 ? 30.904 0.714 -0.160 1.00 93.56 353 GLU A O 1
ATOM 2826 N N . GLU A 1 354 ? 29.026 1.723 0.598 1.00 95.88 354 GLU A N 1
ATOM 2827 C CA . GLU A 1 354 ? 29.095 2.914 -0.257 1.00 95.88 354 GLU A CA 1
ATOM 2828 C C . GLU A 1 354 ? 30.113 3.926 0.288 1.00 95.88 354 GLU A C 1
ATOM 2830 O O . GLU A 1 354 ? 30.148 4.217 1.487 1.00 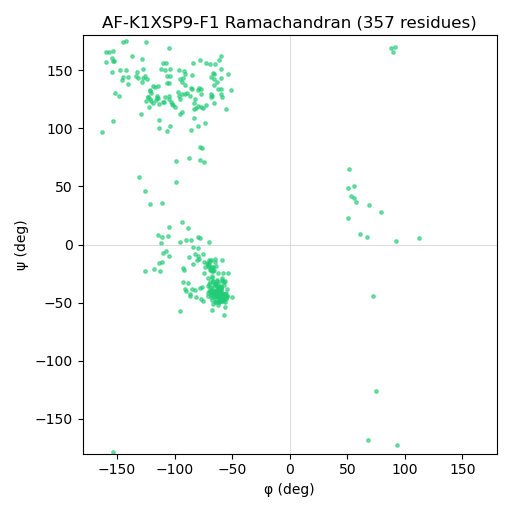95.88 354 GLU A O 1
ATOM 2835 N N . ASN A 1 355 ? 30.962 4.448 -0.595 1.00 94.56 355 ASN A N 1
ATOM 2836 C CA . ASN A 1 355 ? 31.934 5.496 -0.294 1.00 94.56 355 ASN A CA 1
ATOM 2837 C C . ASN A 1 355 ? 31.766 6.696 -1.245 1.00 94.56 355 ASN A C 1
ATOM 2839 O O . ASN A 1 355 ? 30.960 6.640 -2.165 1.00 94.56 355 ASN A O 1
ATOM 2843 N N . GLU A 1 356 ? 32.503 7.790 -1.027 1.00 93.00 356 GLU A N 1
ATOM 2844 C CA . GLU A 1 356 ? 32.342 9.022 -1.822 1.00 93.00 356 GLU A CA 1
ATOM 2845 C C . GLU A 1 356 ? 32.568 8.827 -3.331 1.00 93.00 356 GLU A C 1
ATOM 2847 O O . GLU A 1 356 ? 31.950 9.537 -4.112 1.00 93.00 356 GLU A O 1
ATOM 2852 N N . GLU A 1 357 ? 33.402 7.870 -3.754 1.00 91.25 357 GLU A N 1
ATOM 2853 C CA . GLU A 1 357 ? 33.621 7.569 -5.178 1.00 91.25 357 GLU A CA 1
ATOM 2854 C C . GLU A 1 357 ? 32.436 6.825 -5.821 1.00 91.25 357 GLU A C 1
ATOM 2856 O O . GLU A 1 357 ? 32.322 6.802 -7.045 1.00 91.25 357 GLU A O 1
ATOM 2861 N N . ASP A 1 358 ? 31.573 6.198 -5.014 1.00 90.12 358 ASP A N 1
ATOM 2862 C CA . ASP A 1 358 ? 30.392 5.462 -5.482 1.00 90.12 358 ASP A CA 1
ATOM 2863 C C . ASP A 1 358 ? 29.166 6.377 -5.719 1.00 90.12 358 ASP A C 1
ATOM 2865 O O . ASP A 1 358 ? 28.207 5.938 -6.364 1.00 90.12 358 ASP A O 1
ATOM 2869 N N . ILE A 1 359 ? 29.183 7.608 -5.179 1.00 85.56 359 ILE A N 1
ATOM 2870 C CA . ILE A 1 359 ? 28.105 8.620 -5.250 1.00 85.56 359 ILE A CA 1
ATOM 2871 C C . ILE A 1 359 ? 28.237 9.449 -6.528 1.00 85.56 359 ILE A C 1
ATOM 2873 O O . ILE A 1 359 ? 27.206 9.603 -7.229 1.00 85.56 359 ILE A O 1
#

Foldseek 3Di:
DAAEEEEEEFAQCVPPPVPPPCVLQDDLQAPPQLSLLLVQLSVVLVHHYAYDYLNLPPPSLVVLLVCCVVRVGLEYEYEDDPSRLVVLQVVLVSSCVSPVNYAYEYEYDPCQVCVPVSAVRHNHFKYQHARNNVLVSCCVPVHDDLCRELMWGDDPNDIDHHPHNPDDDQAPQPRGQRPPVSDDLQSQDGRVNNDVDPDEAEDEFKFADLAPQPPDDQSHRHNDIHGHALVSVVVSLVVCVVVPGQEYEYQYCACLSPVVRLLVNLVVLLVVVPHHAYEPPSAHELVRDDLVSLLSCVSSRYAEGEYAPAWPDPVLCVQRRVPDDNVSVVRSVVSNVVSNHHYHYDYDPPGPPDDPVRD

pLDDT: mean 95.01, std 5.69, range [62.22, 98.81]

Radius of gyration: 20.97 Å; Cα contacts (8 Å, |Δi|>4): 708; chains: 1; bounding box: 61×42×59 Å

Secondary structure (DSSP, 8-state):
-PPEEEEEEPP-HHHHTTT-GGGGT--S----HHHHHHHHHHHHTT-EEEEEEGGG-SSHHHHHHHHHHHH--SEEEEE--GGGHHHHHHHHHHHHHH-TTSEEEEESHHHHH-HHHHHHSSS-SEEE-S-HHHHHHHHHHH-SSTTSTTEEEEETTEEEE-S------S-GGGSPPP-GGGS-GGG----TTT-SSSSEEEE-SEE--S---TTS--TTT-SS-EE--HHHHHHHHHHHHHHT--EEEE--S-GGGSHHHHHHHHHHHHHTT---EEEETT-B-TTS--HHHHHHHHHTTB-EEEEEEE-S-HHHHHHTT----HHHHHHHHHHHHHTT-EEEEEE-SS-TT--GGG-

Sequence (359 aa):
MKKKILLLNTNYYDDIFTASKVRAAISNATPPLGLITIAGPLLEAGCNVEILNLNIVKDYIKKLIERLKEFQPDFVGITATTPTIKKAYELSDIIKSINNHIIVVAGGPHPSALPMEVLQESSFDCVVRGEGDIIFRRLIVEGISQAIPNLFFKKDNNIVESFDQNFFVENLDSIPFPPYHLIDIKQYRQPEISCRRNPVAYMETSRGCFARCIYCNKNIFGYKIRMKSVERVLGEMEFLLKLGFKEIHIIDDIFTADMKRAYQICEEIIKKNMQFSWYPRGGIRVDRVDKELLAVMKRAGCYRIPFGIESGSQKVLDSINKKITLEQAENAVKCAKDAQMEVECYFMLGLPEENEEDI